Protein AF-A0A924FML0-F1 (afdb_monomer_lite)

Radius of gyration: 29.96 Å; chains: 1; bounding box: 72×88×75 Å

pLDDT: mean 72.91, std 27.02, range [22.56, 97.5]

Structure (mmCIF, N/CA/C/O backbone):
data_AF-A0A924FML0-F1
#
_entry.id   AF-A0A924FML0-F1
#
loop_
_atom_site.group_PDB
_atom_site.id
_atom_site.type_symbol
_atom_site.label_atom_id
_atom_site.label_alt_id
_atom_site.label_comp_id
_atom_site.label_asym_id
_atom_site.label_entity_id
_atom_site.label_seq_id
_atom_site.pdbx_PDB_ins_code
_atom_site.Cartn_x
_atom_site.Cartn_y
_atom_site.Cartn_z
_atom_site.occupancy
_atom_site.B_iso_or_equiv
_atom_site.auth_seq_id
_atom_site.auth_comp_id
_atom_site.auth_asym_id
_atom_site.auth_atom_id
_atom_site.pdbx_PDB_model_num
ATOM 1 N N . MET A 1 1 ? -23.528 -43.922 20.999 1.00 40.19 1 MET A N 1
ATOM 2 C CA . MET A 1 1 ? -24.835 -44.589 20.845 1.00 40.19 1 MET A CA 1
ATOM 3 C C . MET A 1 1 ? -25.823 -43.559 20.311 1.00 40.19 1 MET A C 1
ATOM 5 O O . MET A 1 1 ? -26.532 -42.942 21.083 1.00 40.19 1 MET A O 1
ATOM 9 N N . PHE A 1 2 ? -25.777 -43.297 19.006 1.00 29.11 2 PHE A N 1
ATOM 10 C CA . PHE A 1 2 ? -26.777 -42.524 18.267 1.00 29.11 2 PHE A CA 1
ATOM 11 C C . PHE A 1 2 ? -26.782 -43.091 16.850 1.00 29.11 2 PHE A C 1
ATOM 13 O O . PHE A 1 2 ? -25.739 -43.189 16.210 1.00 29.11 2 PHE A O 1
ATOM 20 N N . ASN A 1 3 ? -27.948 -43.582 16.457 1.00 26.52 3 ASN A N 1
ATOM 21 C CA . ASN A 1 3 ? -28.218 -44.359 15.262 1.00 26.52 3 ASN A CA 1
ATOM 22 C C . ASN A 1 3 ? -29.045 -43.454 14.343 1.00 26.52 3 ASN A C 1
ATOM 24 O O . ASN A 1 3 ? -30.085 -42.965 14.782 1.00 26.52 3 ASN A O 1
ATOM 28 N N . ALA A 1 4 ? -28.598 -43.197 13.115 1.00 32.81 4 ALA A N 1
ATOM 29 C CA . ALA A 1 4 ? -29.432 -42.563 12.097 1.00 32.81 4 ALA A CA 1
ATOM 30 C C . ALA A 1 4 ? -28.981 -43.006 10.701 1.00 32.81 4 ALA A C 1
ATOM 32 O O . ALA A 1 4 ? -27.920 -42.647 10.196 1.00 32.81 4 ALA A O 1
ATOM 33 N N . THR A 1 5 ? -29.825 -43.857 10.143 1.00 32.69 5 THR A N 1
ATOM 34 C CA . THR A 1 5 ? -29.763 -44.578 8.879 1.00 32.69 5 THR A CA 1
ATOM 35 C C . THR A 1 5 ? -29.883 -43.644 7.665 1.00 32.69 5 THR A C 1
ATOM 37 O O . THR A 1 5 ? -30.681 -42.712 7.664 1.00 32.69 5 THR A O 1
ATOM 40 N N . THR A 1 6 ? -29.155 -43.948 6.593 1.00 33.81 6 THR A N 1
ATOM 41 C CA . THR A 1 6 ? -29.418 -43.527 5.197 1.00 33.81 6 THR A CA 1
ATOM 42 C C . THR A 1 6 ? -29.477 -44.793 4.325 1.00 33.81 6 THR A C 1
ATOM 44 O O . THR A 1 6 ? -28.953 -45.818 4.766 1.00 33.81 6 THR A O 1
ATOM 47 N N . PRO A 1 7 ? -29.940 -44.768 3.056 1.00 40.09 7 PRO A N 1
ATOM 48 C CA . PRO A 1 7 ? -31.031 -44.034 2.389 1.00 40.09 7 PRO A CA 1
ATOM 49 C C . PRO A 1 7 ? -31.951 -45.035 1.614 1.00 40.09 7 PRO A C 1
ATOM 51 O O . PRO A 1 7 ? -31.912 -46.233 1.894 1.00 40.09 7 PRO A O 1
ATOM 54 N N . PRO A 1 8 ? -32.732 -44.610 0.596 1.00 34.25 8 PRO A N 1
ATOM 55 C CA . PRO A 1 8 ? -32.467 -45.260 -0.692 1.00 34.25 8 PRO A CA 1
ATOM 56 C C . PRO A 1 8 ? -32.484 -44.329 -1.913 1.00 34.25 8 PRO A C 1
ATOM 58 O O . PRO A 1 8 ? -33.221 -43.351 -2.011 1.00 34.25 8 PRO A O 1
ATOM 61 N N . THR A 1 9 ? -31.646 -44.719 -2.865 1.00 30.61 9 THR A N 1
ATOM 62 C CA . THR A 1 9 ? -31.476 -44.234 -4.233 1.00 30.61 9 THR A CA 1
ATOM 63 C C . THR A 1 9 ? -32.526 -44.849 -5.165 1.00 30.61 9 THR A C 1
ATOM 65 O O . THR A 1 9 ? -32.725 -46.058 -5.135 1.00 30.61 9 THR A O 1
ATOM 68 N N . HIS A 1 10 ? -33.103 -44.060 -6.076 1.00 29.62 10 HIS A N 1
ATOM 69 C CA . HIS A 1 10 ? -33.595 -44.547 -7.371 1.00 29.62 10 HIS A CA 1
ATOM 70 C C . HIS A 1 10 ? -33.442 -43.450 -8.440 1.00 29.62 10 HIS A C 1
ATOM 72 O O . HIS A 1 10 ? -33.882 -42.317 -8.269 1.00 29.62 10 HIS A O 1
ATOM 78 N N . THR A 1 11 ? -32.757 -43.809 -9.524 1.00 31.78 11 THR A N 1
ATOM 79 C CA . THR A 1 11 ? -32.527 -43.069 -10.778 1.00 31.78 11 THR A CA 1
ATOM 80 C C . THR A 1 11 ? -33.663 -43.358 -11.796 1.00 31.78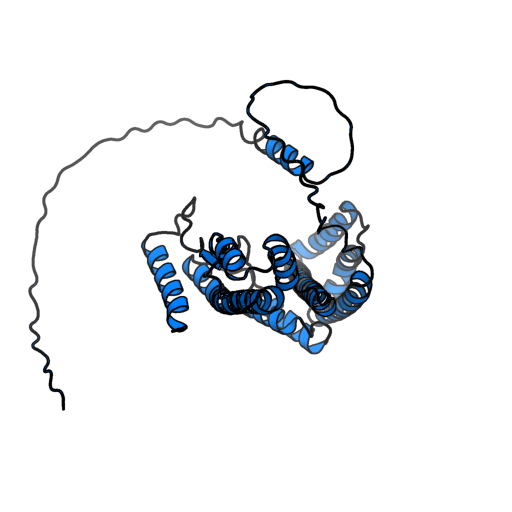 11 THR A C 1
ATOM 82 O O . THR A 1 11 ? -34.643 -44.011 -11.442 1.00 31.78 11 THR A O 1
ATOM 85 N N . PRO A 1 12 ? -33.550 -42.979 -13.085 1.00 38.22 12 PRO A N 1
ATOM 86 C CA . PRO A 1 12 ? -33.857 -41.679 -13.685 1.00 38.22 12 PRO A CA 1
ATOM 87 C C . PRO A 1 12 ? -35.052 -41.765 -14.674 1.00 38.22 12 PRO A C 1
ATOM 89 O O . PRO A 1 12 ? -35.413 -42.848 -15.131 1.00 38.22 12 PRO A O 1
ATOM 92 N N . ARG A 1 13 ? -35.633 -40.634 -15.103 1.00 26.72 13 ARG A N 1
ATOM 93 C CA . ARG A 1 13 ? -36.468 -40.593 -16.323 1.00 26.72 13 ARG A CA 1
ATOM 94 C C . ARG A 1 13 ? -36.134 -39.388 -17.198 1.00 26.72 13 ARG A C 1
ATOM 96 O O . ARG A 1 13 ? -36.084 -38.258 -16.727 1.00 26.72 13 ARG A O 1
ATOM 103 N N . SER A 1 14 ? -35.882 -39.696 -18.466 1.00 26.89 14 SER A N 1
ATOM 104 C CA . SER A 1 14 ? -35.665 -38.807 -19.606 1.00 26.89 14 SER A CA 1
ATOM 105 C C . SER A 1 14 ? -36.978 -38.463 -20.327 1.00 26.89 14 SER A C 1
ATOM 107 O O . SER A 1 14 ? -37.992 -39.114 -20.077 1.00 26.89 14 SER A O 1
ATOM 109 N N . SER A 1 15 ? -36.865 -37.563 -21.321 1.00 28.06 15 SER A N 1
ATOM 110 C CA . SER A 1 15 ? -37.819 -37.190 -22.398 1.00 28.06 15 SER A CA 1
ATOM 111 C C . SER A 1 15 ? -39.073 -36.426 -21.941 1.00 28.06 15 SER A C 1
ATOM 113 O O . SER A 1 15 ? -39.654 -36.772 -20.925 1.00 28.06 15 SER A O 1
ATOM 115 N N . SER A 1 16 ? -39.570 -35.383 -22.609 1.00 28.33 16 SER A N 1
ATOM 116 C CA . SER A 1 16 ? -39.287 -34.776 -23.921 1.00 28.33 16 SER A CA 1
ATOM 117 C C . SER A 1 16 ? -40.156 -33.510 -24.071 1.00 28.33 16 SER A C 1
ATOM 119 O O . SER A 1 16 ? -41.183 -33.400 -23.409 1.00 28.33 16 SER A O 1
ATOM 121 N N . ASP A 1 17 ? -39.742 -32.620 -24.977 1.00 26.17 17 ASP A N 1
ATOM 122 C CA . ASP A 1 17 ? -40.555 -31.727 -25.821 1.00 26.17 17 ASP A CA 1
ATOM 123 C C . ASP A 1 17 ? -41.623 -30.810 -25.215 1.00 26.17 17 ASP A C 1
ATOM 125 O O . ASP A 1 17 ? -42.719 -31.261 -24.907 1.00 26.17 17 ASP A O 1
ATOM 129 N N . ILE A 1 18 ? -41.381 -29.490 -25.296 1.00 30.83 18 ILE A N 1
ATOM 130 C CA . ILE A 1 18 ? -42.357 -28.533 -25.856 1.00 30.83 18 ILE A CA 1
ATOM 131 C C . ILE A 1 18 ? -41.604 -27.473 -26.685 1.00 30.83 18 ILE A C 1
ATOM 133 O O . ILE A 1 18 ? -40.886 -26.631 -26.150 1.00 30.83 18 ILE A O 1
ATOM 137 N N . SER A 1 19 ? -41.801 -27.517 -28.005 1.00 25.97 19 SER A N 1
ATOM 138 C CA . SER A 1 19 ? -41.600 -26.407 -28.949 1.00 25.97 19 SER A CA 1
ATOM 139 C C . SER A 1 19 ? -42.955 -25.793 -29.287 1.00 25.97 19 SER A C 1
ATOM 141 O O . SER A 1 19 ? -43.889 -26.552 -29.532 1.00 25.97 19 SER A O 1
ATOM 143 N N . THR A 1 20 ? -43.059 -24.461 -29.385 1.00 30.77 20 THR A N 1
ATOM 144 C CA . THR A 1 20 ? -43.870 -23.716 -30.390 1.00 30.77 20 THR A CA 1
ATOM 145 C C . THR A 1 20 ? -43.641 -22.181 -30.279 1.00 30.77 20 THR A C 1
ATOM 147 O O . THR A 1 20 ? -43.081 -21.742 -29.276 1.00 30.77 20 THR A O 1
ATOM 150 N N . PRO A 1 21 ? -43.957 -21.366 -31.321 1.00 37.31 21 PRO A N 1
ATOM 151 C CA . PRO A 1 21 ? -43.087 -20.283 -31.818 1.00 37.31 21 PRO A CA 1
ATOM 152 C C . PRO A 1 21 ? -43.811 -18.919 -32.055 1.00 37.31 21 PRO A C 1
ATOM 154 O O . PRO A 1 21 ? -44.940 -18.737 -31.613 1.00 37.31 21 PRO A O 1
ATOM 157 N N . ALA A 1 22 ? -43.158 -18.031 -32.839 1.00 27.73 22 ALA A N 1
ATOM 158 C CA . ALA A 1 22 ? -43.601 -16.791 -33.538 1.00 27.73 22 ALA A CA 1
ATOM 159 C C . ALA A 1 22 ? -43.167 -15.451 -32.877 1.00 27.73 22 ALA A C 1
ATOM 161 O O . ALA A 1 22 ? -43.608 -15.151 -31.777 1.00 27.73 22 ALA A O 1
ATOM 162 N N . SER A 1 23 ? -42.200 -14.655 -33.388 1.00 28.41 23 SER A N 1
ATOM 163 C CA . SER A 1 23 ? -42.045 -13.879 -34.662 1.00 28.41 23 SER A CA 1
ATOM 164 C C . SER A 1 23 ? -42.444 -12.374 -34.496 1.00 28.41 23 SER A C 1
ATOM 166 O O . SER A 1 23 ? -43.000 -12.023 -33.464 1.00 28.41 23 SER A O 1
ATOM 168 N N . PRO A 1 24 ? -42.085 -11.428 -35.403 1.00 36.09 24 PRO A N 1
ATOM 169 C CA . PRO A 1 24 ? -40.902 -10.553 -35.290 1.00 36.09 24 PRO A CA 1
ATOM 170 C C . PRO A 1 24 ? -41.234 -9.037 -35.419 1.00 36.09 24 PRO A C 1
ATOM 172 O O . PRO A 1 24 ? -42.352 -8.669 -35.758 1.00 36.09 24 PRO A O 1
ATOM 175 N N . ARG A 1 25 ? -40.260 -8.137 -35.201 1.00 25.83 25 ARG A N 1
ATOM 176 C CA . ARG A 1 25 ? -40.236 -6.704 -35.619 1.00 25.83 25 ARG A CA 1
ATOM 177 C C . ARG A 1 25 ? -38.872 -6.129 -35.212 1.00 25.83 25 ARG A C 1
ATOM 179 O O . ARG A 1 25 ? -38.367 -6.515 -34.171 1.00 25.83 25 ARG A O 1
ATOM 186 N N . SER A 1 26 ? -38.212 -5.187 -35.869 1.00 26.34 26 SER A N 1
ATOM 187 C CA . SER A 1 26 ? -38.275 -4.541 -37.180 1.00 26.34 26 SER A CA 1
ATOM 188 C C . SER A 1 26 ? -36.953 -3.776 -37.265 1.00 26.34 26 SER A C 1
ATOM 190 O O . SER A 1 26 ? -36.521 -3.173 -36.285 1.00 26.34 26 SER A O 1
ATOM 192 N N . THR A 1 27 ? -36.328 -3.787 -38.430 1.00 26.14 27 THR A N 1
ATOM 193 C CA . THR A 1 27 ? -35.200 -2.936 -38.811 1.00 26.14 27 THR A CA 1
ATOM 194 C C . THR A 1 27 ? -35.570 -1.452 -38.761 1.00 26.14 27 THR A C 1
ATOM 196 O O . THR A 1 27 ? -36.625 -1.077 -39.272 1.00 26.14 27 THR A O 1
ATOM 199 N N . ALA A 1 28 ? -34.680 -0.611 -38.235 1.00 26.98 28 ALA A N 1
ATOM 200 C CA . ALA A 1 28 ? -34.583 0.800 -38.600 1.00 26.98 28 ALA A CA 1
ATOM 201 C C . ALA A 1 28 ? -33.131 1.265 -38.424 1.00 26.98 28 ALA A C 1
ATOM 203 O O . ALA A 1 28 ? -32.659 1.555 -37.329 1.00 26.98 28 ALA A O 1
ATOM 204 N N . SER A 1 29 ? -32.428 1.270 -39.550 1.00 24.33 29 SER A N 1
ATOM 205 C CA . SER A 1 29 ? -31.185 1.979 -39.810 1.00 24.33 29 SER A CA 1
ATOM 206 C C . SER A 1 29 ? -31.427 3.488 -39.795 1.00 24.33 29 SER A C 1
ATOM 208 O O . SER A 1 29 ? -32.245 3.960 -40.584 1.00 24.33 29 SER A O 1
ATOM 210 N N . HIS A 1 30 ? -30.678 4.245 -38.994 1.00 27.59 30 HIS A N 1
ATOM 211 C CA . HIS A 1 30 ? -30.391 5.651 -39.281 1.00 27.59 30 HIS A CA 1
ATOM 212 C C . HIS A 1 30 ? -28.890 5.893 -39.152 1.00 27.59 30 HIS A C 1
ATOM 214 O O . HIS A 1 30 ? -28.296 5.787 -38.083 1.00 27.59 30 HIS A O 1
ATOM 220 N N . ASP A 1 31 ? -28.325 6.140 -40.325 1.00 25.53 31 ASP A N 1
ATOM 221 C CA . ASP A 1 31 ? -27.002 6.653 -40.615 1.00 25.53 31 ASP A CA 1
ATOM 222 C C . ASP A 1 31 ? -26.954 8.143 -40.240 1.00 25.53 31 ASP A C 1
ATOM 224 O O . ASP A 1 31 ? -27.903 8.875 -40.522 1.00 25.53 31 ASP A O 1
ATOM 228 N N . ASN A 1 32 ? -25.878 8.574 -39.585 1.00 28.09 32 ASN A N 1
ATOM 229 C CA . ASN A 1 32 ? -25.389 9.950 -39.631 1.00 28.09 32 ASN A CA 1
ATOM 230 C C . ASN A 1 32 ? -23.942 9.984 -39.123 1.00 28.09 32 ASN A C 1
ATOM 232 O O . ASN A 1 32 ? -23.661 9.754 -37.944 1.00 28.09 32 ASN A O 1
ATOM 236 N N . GLY A 1 33 ? -23.031 10.267 -40.056 1.00 26.23 33 GLY A N 1
ATOM 237 C CA . GLY A 1 33 ? -21.627 10.588 -39.819 1.00 26.23 33 GLY A CA 1
ATOM 238 C C . GLY A 1 33 ? -21.405 11.932 -39.098 1.00 26.23 33 GLY A C 1
ATOM 239 O O . GLY A 1 33 ? -22.351 12.575 -38.647 1.00 26.23 33 GLY A O 1
ATOM 240 N N . PRO A 1 34 ? -20.137 12.350 -38.935 1.00 31.09 34 PRO A N 1
ATOM 241 C CA . PRO A 1 34 ? -19.620 12.787 -37.644 1.00 31.09 34 PRO A CA 1
ATOM 242 C C . PRO A 1 34 ? -19.676 14.303 -37.433 1.00 31.09 34 PRO A C 1
ATOM 244 O O . PRO A 1 34 ? -19.297 15.082 -38.303 1.00 31.09 34 PRO A O 1
ATOM 247 N N . THR A 1 35 ? -20.024 14.719 -36.216 1.00 26.73 35 THR A N 1
ATOM 248 C CA . THR A 1 35 ? -19.790 16.079 -35.714 1.00 26.73 35 THR A CA 1
ATOM 249 C C . THR A 1 35 ? -18.733 16.044 -34.617 1.00 26.73 35 THR A C 1
ATOM 251 O O . THR A 1 35 ? -18.961 15.651 -33.474 1.00 26.73 35 THR A O 1
ATOM 254 N N . THR A 1 36 ? -17.530 16.448 -35.010 1.00 30.11 36 THR A N 1
ATOM 255 C CA . THR A 1 36 ? -16.456 16.923 -34.138 1.00 30.11 36 THR A CA 1
ATOM 256 C C . THR A 1 36 ? -16.902 18.155 -33.342 1.00 30.11 36 THR A C 1
ATOM 258 O O . THR A 1 36 ? -17.806 18.855 -33.778 1.00 30.11 36 THR A O 1
ATOM 261 N N . THR A 1 37 ? -16.184 18.442 -32.248 1.00 31.77 37 THR A N 1
ATOM 262 C CA . THR A 1 37 ? -16.268 19.605 -31.329 1.00 31.77 37 THR A CA 1
ATOM 263 C C . THR A 1 37 ? -17.217 19.478 -30.130 1.00 31.77 37 THR A C 1
ATOM 265 O O . THR A 1 37 ? -18.330 19.987 -30.163 1.00 31.77 37 THR A O 1
ATOM 268 N N . ASN A 1 38 ? -16.743 18.857 -29.034 1.00 30.31 38 ASN A N 1
ATOM 269 C CA . ASN A 1 38 ? -17.006 19.323 -27.652 1.00 30.31 38 ASN A CA 1
ATOM 270 C C . ASN A 1 38 ? -16.214 18.559 -26.561 1.00 30.31 38 ASN A C 1
ATOM 272 O O . ASN A 1 38 ? -16.745 18.227 -25.503 1.00 30.31 38 ASN A O 1
ATOM 276 N N . ALA A 1 39 ? -14.931 18.264 -26.798 1.00 29.66 39 ALA A N 1
ATOM 277 C CA . ALA A 1 39 ? -14.074 17.609 -25.797 1.00 29.66 39 ALA A CA 1
ATOM 278 C C . ALA A 1 39 ? -13.134 18.576 -25.048 1.00 29.66 39 ALA A C 1
ATOM 280 O O . ALA A 1 39 ? -12.626 18.221 -23.990 1.00 29.66 39 ALA A O 1
ATOM 281 N N . GLU A 1 40 ? -12.933 19.804 -25.539 1.00 31.02 40 GLU A N 1
ATOM 282 C CA . GLU A 1 40 ? -11.916 20.719 -24.991 1.00 31.02 40 GLU A CA 1
ATOM 283 C C . GLU A 1 40 ? -12.446 21.693 -23.923 1.00 31.02 40 GLU A C 1
ATOM 285 O O . GLU A 1 40 ? -11.677 22.168 -23.091 1.00 31.02 40 GLU A O 1
ATOM 290 N N . SER A 1 41 ? -13.760 21.942 -23.852 1.00 31.83 41 SER A N 1
ATOM 291 C CA . SER A 1 41 ? -14.326 22.907 -22.890 1.00 31.83 41 SER A CA 1
ATOM 292 C C . SER A 1 41 ? -14.545 22.342 -21.480 1.00 31.83 41 SER A C 1
ATOM 294 O O . SER A 1 41 ? -14.625 23.107 -20.522 1.00 31.83 41 SER A O 1
ATOM 296 N N . ARG A 1 42 ? -14.592 21.010 -21.308 1.00 31.94 42 ARG A N 1
ATOM 297 C CA . ARG A 1 42 ? -14.742 20.366 -19.984 1.00 31.94 42 ARG A CA 1
ATOM 298 C C . ARG A 1 42 ? -13.417 20.046 -19.292 1.00 31.94 42 ARG A C 1
ATOM 300 O O . ARG A 1 42 ? -13.399 19.895 -18.075 1.00 31.94 42 ARG A O 1
ATOM 307 N N . THR A 1 43 ? -12.308 20.002 -20.025 1.00 36.44 43 THR A N 1
ATOM 308 C CA . THR A 1 43 ? -10.969 19.763 -19.460 1.00 36.44 43 THR A CA 1
ATOM 309 C C . THR A 1 43 ? -10.334 21.007 -18.836 1.00 36.44 43 THR A C 1
ATOM 311 O O . THR A 1 43 ? -9.478 20.870 -17.961 1.00 36.44 43 THR A O 1
ATOM 314 N N . GLU A 1 44 ? -10.774 22.210 -19.215 1.00 32.75 44 GLU A N 1
ATOM 315 C CA . GLU A 1 44 ? -10.197 23.462 -18.705 1.00 32.75 44 GLU A CA 1
ATOM 316 C C . GLU A 1 44 ? -10.796 23.868 -17.344 1.00 32.75 44 GLU A C 1
ATOM 318 O O . GLU A 1 44 ? -10.060 24.218 -16.420 1.00 32.75 44 GLU A O 1
ATOM 323 N N . SER A 1 45 ? -12.111 23.701 -17.142 1.00 30.55 45 SER A N 1
ATOM 324 C CA . SER A 1 45 ? -12.756 23.984 -15.846 1.00 30.55 45 SER A CA 1
ATOM 325 C C . SER A 1 45 ? -12.263 23.064 -14.719 1.00 30.55 45 SER A C 1
ATOM 327 O O . SER A 1 45 ? -12.105 23.513 -13.583 1.00 30.55 45 SER A O 1
ATOM 329 N N . SER A 1 46 ? -11.928 21.805 -15.024 1.00 34.09 46 SER A N 1
ATOM 330 C CA . SER A 1 46 ? -11.346 20.871 -14.047 1.00 34.09 46 SER A CA 1
ATOM 331 C C . SER A 1 46 ? -9.879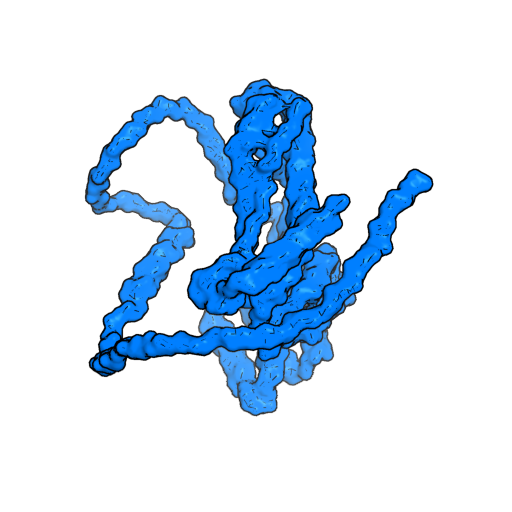 21.181 -13.719 1.00 34.09 46 SER A C 1
ATOM 333 O O . SER A 1 46 ? -9.430 20.914 -12.604 1.00 34.09 46 SER A O 1
ATOM 335 N N . ARG A 1 47 ? -9.130 21.802 -14.643 1.00 35.34 47 ARG A N 1
ATOM 336 C CA . ARG A 1 47 ? -7.747 22.250 -14.401 1.00 35.34 47 ARG A CA 1
ATOM 337 C C . ARG A 1 47 ? -7.676 23.529 -13.569 1.00 35.34 47 ARG A C 1
ATOM 339 O O . ARG A 1 47 ? -6.758 23.663 -12.760 1.00 35.34 47 ARG A O 1
ATOM 346 N N . ILE A 1 48 ? -8.647 24.431 -13.714 1.00 33.78 48 ILE A N 1
ATOM 347 C CA . ILE A 1 48 ? -8.733 25.660 -12.910 1.00 33.78 48 ILE A CA 1
ATOM 348 C C . ILE A 1 48 ? -9.124 25.334 -11.457 1.00 33.78 48 ILE A C 1
ATOM 350 O O . ILE A 1 48 ? -8.505 25.859 -10.532 1.00 33.78 48 ILE A O 1
ATOM 354 N N . ALA A 1 49 ? -10.044 24.385 -11.237 1.00 28.83 49 ALA A N 1
ATOM 355 C CA . ALA A 1 49 ? -10.415 23.934 -9.890 1.00 28.83 49 ALA A CA 1
ATOM 356 C C . ALA A 1 49 ? -9.262 23.221 -9.149 1.00 28.83 49 ALA A C 1
ATOM 358 O O . ALA A 1 49 ? -9.069 23.431 -7.953 1.00 28.83 49 ALA A O 1
ATOM 359 N N . ALA A 1 50 ? -8.438 22.438 -9.859 1.00 28.98 50 ALA A N 1
ATOM 360 C CA . ALA A 1 50 ? -7.291 21.742 -9.267 1.00 28.98 50 ALA A CA 1
ATOM 361 C C . ALA A 1 50 ? -6.106 22.672 -8.934 1.00 28.98 50 ALA A C 1
ATOM 363 O O . ALA A 1 50 ? -5.312 22.371 -8.043 1.00 28.98 50 ALA A O 1
ATOM 364 N N . ARG A 1 51 ? -5.982 23.824 -9.611 1.00 29.83 51 ARG A N 1
ATOM 365 C CA . ARG A 1 51 ? -4.916 24.810 -9.351 1.00 29.83 51 ARG A CA 1
ATOM 366 C C . ARG A 1 51 ? -5.211 25.759 -8.187 1.00 29.83 51 ARG A C 1
ATOM 368 O O . ARG A 1 51 ? -4.265 26.300 -7.620 1.00 29.83 51 ARG A O 1
ATOM 375 N N . ALA A 1 52 ? -6.474 25.925 -7.795 1.00 27.75 52 ALA A N 1
ATOM 376 C CA . ALA A 1 52 ? -6.863 26.778 -6.668 1.00 27.75 52 ALA A CA 1
ATOM 377 C C . ALA A 1 52 ? -6.630 26.129 -5.284 1.00 27.75 52 ALA A C 1
ATOM 379 O O . ALA A 1 52 ? -6.539 26.835 -4.286 1.00 27.75 52 ALA A O 1
ATOM 380 N N . LEU A 1 53 ? -6.470 24.802 -5.212 1.00 29.50 53 LEU A N 1
ATOM 381 C CA . LEU A 1 53 ? -6.301 24.057 -3.952 1.00 29.50 53 LEU A CA 1
ATOM 382 C C . LEU A 1 53 ? -4.842 23.916 -3.473 1.00 29.50 53 LEU A C 1
ATOM 384 O O . LEU A 1 53 ? -4.610 23.404 -2.383 1.00 29.50 53 LEU A O 1
ATOM 388 N N . LEU A 1 54 ? -3.856 24.382 -4.250 1.00 29.31 54 LEU A N 1
ATOM 389 C CA . LEU A 1 54 ? -2.421 24.197 -3.961 1.00 29.31 54 LEU A CA 1
ATOM 390 C C . LEU A 1 54 ? -1.640 25.496 -3.688 1.00 29.31 54 LEU A C 1
ATOM 392 O O . LEU A 1 54 ? -0.414 25.469 -3.615 1.00 29.31 54 LEU A O 1
ATOM 396 N N . ARG A 1 55 ? -2.318 26.636 -3.497 1.00 28.08 55 ARG A N 1
ATOM 397 C CA . ARG A 1 55 ? -1.693 27.878 -3.003 1.00 28.08 55 ARG A CA 1
ATOM 398 C C . ARG A 1 55 ? -2.624 28.628 -2.043 1.00 28.08 55 ARG A C 1
ATOM 400 O O . ARG A 1 55 ? -3.405 29.467 -2.470 1.00 28.08 55 ARG A O 1
ATOM 407 N N . GLY A 1 56 ? -2.501 28.371 -0.741 1.00 24.66 56 GLY A N 1
ATOM 408 C CA . GLY A 1 56 ? -2.597 29.459 0.243 1.00 24.66 56 GLY A CA 1
ATOM 409 C C . GLY A 1 56 ? -1.248 30.181 0.203 1.00 24.66 56 GLY A C 1
ATOM 410 O O . GLY A 1 56 ? -0.226 29.508 0.161 1.00 24.66 56 GLY A O 1
ATOM 411 N N . THR A 1 57 ? -1.157 31.500 0.067 1.00 25.78 57 THR A N 1
ATOM 412 C CA . THR A 1 57 ? -1.680 32.462 1.039 1.00 25.78 57 THR A CA 1
ATOM 413 C C . THR A 1 57 ? -1.896 33.862 0.438 1.00 25.78 57 THR A C 1
ATOM 415 O O . THR A 1 57 ? -1.126 34.312 -0.402 1.00 25.78 57 THR A O 1
ATOM 418 N N . ILE A 1 58 ? -2.893 34.552 1.011 1.00 26.05 58 ILE A N 1
ATOM 419 C CA . ILE A 1 58 ? -3.041 36.010 1.204 1.00 26.05 58 ILE A CA 1
ATOM 420 C C . ILE A 1 58 ? -3.252 36.864 -0.060 1.00 26.05 58 ILE A C 1
ATOM 422 O O . ILE A 1 58 ? -2.325 37.227 -0.774 1.00 26.05 58 ILE A O 1
ATOM 426 N N . GLY A 1 59 ? -4.503 37.294 -0.242 1.00 22.59 59 GLY A N 1
ATOM 427 C CA . GLY A 1 59 ? -4.891 38.378 -1.138 1.00 22.59 59 GLY A CA 1
ATOM 428 C C . GLY A 1 59 ? -6.299 38.869 -0.804 1.00 22.59 59 GLY A C 1
ATOM 429 O O . GLY A 1 59 ? -7.262 38.115 -0.867 1.00 22.59 59 GLY A O 1
ATOM 430 N N . THR A 1 60 ? -6.378 40.123 -0.387 1.00 24.89 60 THR A N 1
ATOM 431 C CA . THR A 1 60 ? -7.550 40.900 0.024 1.00 24.89 60 THR A CA 1
ATOM 432 C C . THR A 1 60 ? -8.660 41.001 -1.034 1.00 24.89 60 THR A C 1
ATOM 434 O O . THR A 1 60 ? -8.392 41.247 -2.203 1.00 24.89 60 THR A O 1
ATOM 437 N N . THR A 1 61 ? -9.895 40.844 -0.548 1.00 24.25 61 THR A N 1
ATOM 438 C CA . THR A 1 61 ? -11.222 41.303 -1.019 1.00 24.25 61 THR A CA 1
ATOM 439 C C . THR A 1 61 ? -11.356 42.062 -2.350 1.00 24.25 61 THR A C 1
ATOM 441 O O . THR A 1 61 ? -10.803 43.150 -2.498 1.00 24.25 61 THR A O 1
ATOM 444 N N . ALA A 1 62 ? -12.277 41.591 -3.203 1.00 24.69 62 ALA A N 1
ATOM 445 C CA . ALA A 1 62 ? -13.191 42.432 -3.987 1.00 24.69 62 ALA A CA 1
ATOM 446 C C . ALA A 1 62 ? -14.483 41.657 -4.337 1.00 24.69 62 ALA A C 1
ATOM 448 O O . ALA A 1 62 ? -14.451 40.447 -4.553 1.00 24.69 62 ALA A O 1
ATOM 449 N N . ASP A 1 63 ? -15.597 42.386 -4.328 1.00 23.58 63 ASP A N 1
ATOM 450 C CA . ASP A 1 63 ? -17.005 41.973 -4.348 1.00 23.58 63 ASP A CA 1
ATOM 451 C C . ASP A 1 63 ? -17.460 41.014 -5.460 1.00 23.58 63 ASP A C 1
ATOM 453 O O . ASP A 1 63 ? -17.140 41.202 -6.632 1.00 23.58 63 ASP A O 1
ATOM 457 N N . ALA A 1 64 ? -18.375 40.102 -5.103 1.00 25.61 64 ALA A N 1
ATOM 458 C CA . ALA A 1 64 ? -19.563 39.808 -5.909 1.00 25.61 64 ALA A CA 1
ATOM 459 C C . ALA A 1 64 ? -20.654 39.142 -5.050 1.00 25.61 64 ALA A C 1
ATOM 461 O O . ALA A 1 64 ? -20.459 38.117 -4.401 1.00 25.61 64 ALA A O 1
ATOM 462 N N . SER A 1 65 ? -21.817 39.775 -5.062 1.00 23.22 65 SER A N 1
ATOM 463 C CA . SER A 1 65 ? -23.061 39.457 -4.376 1.00 23.22 65 SER A CA 1
ATOM 464 C C . SER A 1 65 ? -23.749 38.184 -4.893 1.00 23.22 65 SER A C 1
ATOM 466 O O . SER A 1 65 ? -23.874 37.971 -6.094 1.00 23.22 65 SER A O 1
ATOM 468 N N . SER A 1 66 ? -24.308 37.371 -3.992 1.00 27.58 66 SER A N 1
ATOM 469 C CA . SER A 1 66 ? -25.734 36.997 -4.036 1.00 27.58 66 SER A CA 1
ATOM 470 C C . SER A 1 66 ? -26.139 36.127 -2.841 1.00 27.58 66 SER A C 1
ATOM 472 O O . SER A 1 66 ? -25.425 35.259 -2.354 1.00 27.58 66 SER A O 1
ATOM 474 N N . SER A 1 67 ? -27.319 36.470 -2.348 1.00 23.81 67 SER A N 1
ATOM 475 C CA . SER A 1 67 ? -28.057 36.012 -1.180 1.00 23.81 67 SER A CA 1
ATOM 476 C C . SER A 1 67 ? -28.408 34.522 -1.140 1.00 23.81 67 SER A C 1
ATOM 478 O O . SER A 1 67 ? -28.978 34.013 -2.100 1.00 23.81 67 SER A O 1
ATOM 480 N N . ALA A 1 68 ? -28.304 33.911 0.043 1.00 26.73 68 ALA A N 1
ATOM 481 C CA . ALA A 1 68 ? -29.438 33.233 0.681 1.00 26.73 68 ALA A CA 1
ATOM 482 C C . ALA A 1 68 ? -29.159 32.999 2.175 1.00 26.73 68 ALA A C 1
ATOM 484 O O . ALA A 1 68 ? -28.170 32.402 2.583 1.00 26.73 68 ALA A O 1
ATOM 485 N N . SER A 1 69 ? -30.058 33.537 2.983 1.00 23.34 69 SER A N 1
ATOM 486 C CA . SER A 1 69 ? -30.087 33.590 4.436 1.00 23.34 69 SER A CA 1
ATOM 487 C C . SER A 1 69 ? -30.483 32.258 5.083 1.00 23.34 69 SER A C 1
ATOM 489 O O . SER A 1 69 ? -31.381 31.584 4.578 1.00 23.34 69 SER A O 1
ATOM 491 N N . ARG A 1 70 ? -29.910 31.948 6.262 1.00 26.41 70 ARG A N 1
ATOM 492 C CA . ARG A 1 70 ? -30.642 31.777 7.545 1.00 26.41 70 ARG A CA 1
ATOM 493 C C . ARG A 1 70 ? -29.744 31.269 8.695 1.00 26.41 70 ARG A C 1
ATOM 495 O O . ARG A 1 70 ? -29.125 30.220 8.599 1.00 26.41 70 ARG A O 1
ATOM 502 N N . SER A 1 71 ? -29.806 32.024 9.798 1.00 26.03 71 SER A N 1
ATOM 503 C CA . SER A 1 71 ? -29.697 31.592 11.205 1.00 26.03 71 SER A CA 1
ATOM 504 C C . SER A 1 71 ? -28.327 31.187 11.771 1.00 26.03 71 SER A C 1
ATOM 506 O O . SER A 1 71 ? -28.054 30.010 11.983 1.00 26.03 71 SER A O 1
ATOM 508 N N . ALA A 1 72 ? -27.522 32.182 12.158 1.00 22.56 72 ALA A N 1
ATOM 509 C CA . ALA A 1 72 ? -26.450 32.013 13.139 1.00 22.56 72 ALA A CA 1
ATOM 510 C C . ALA A 1 72 ? -27.012 32.201 14.562 1.00 22.56 72 ALA A C 1
ATOM 512 O O . ALA A 1 72 ? -27.519 33.270 14.897 1.00 22.56 72 ALA A O 1
ATOM 513 N N . SER A 1 73 ? -26.914 31.161 15.392 1.00 26.17 73 SER A N 1
ATOM 514 C CA . SER A 1 73 ? -26.985 31.263 16.850 1.00 26.17 73 SER A CA 1
ATOM 515 C C . SER A 1 73 ? -25.550 31.343 17.365 1.00 26.17 73 SER A C 1
ATOM 517 O O . SER A 1 73 ? -24.738 30.445 17.149 1.00 26.17 73 SER A O 1
ATOM 519 N N . THR A 1 74 ?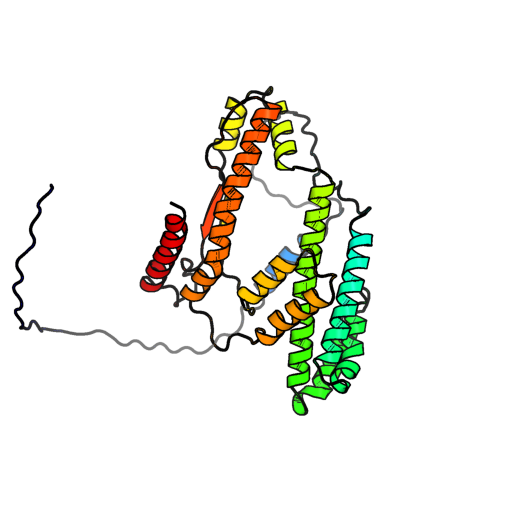 -25.229 32.474 17.977 1.00 25.97 74 THR A N 1
ATOM 520 C CA . THR A 1 74 ? -23.969 32.770 18.655 1.00 25.97 74 THR A CA 1
ATOM 521 C C . THR A 1 74 ? -23.835 31.939 19.926 1.00 25.97 74 THR A C 1
ATOM 523 O O . THR A 1 74 ? -24.504 32.217 20.919 1.00 25.97 74 THR A O 1
ATOM 526 N N . ALA A 1 75 ? -22.918 30.974 19.912 1.00 25.92 75 ALA A N 1
ATOM 527 C CA . ALA A 1 75 ? -22.310 30.415 21.112 1.00 25.92 75 ALA A CA 1
ATOM 528 C C . ALA A 1 75 ? -20.805 30.696 21.052 1.00 25.92 75 ALA A C 1
ATOM 530 O O . ALA A 1 75 ? -20.040 30.045 20.341 1.00 25.92 75 ALA A O 1
ATOM 531 N N . THR A 1 76 ? -20.406 31.741 21.767 1.00 28.59 76 THR A N 1
ATOM 532 C CA . THR A 1 76 ? -19.029 32.193 21.951 1.00 28.59 76 THR A CA 1
ATOM 533 C C . THR A 1 76 ? -18.305 31.193 22.855 1.00 28.59 76 THR A C 1
ATOM 535 O O . THR A 1 76 ? -18.249 31.359 24.068 1.00 28.59 76 THR A O 1
ATOM 538 N N . GLY A 1 77 ? -17.798 30.109 22.271 1.00 25.41 77 GLY A N 1
ATOM 539 C CA . GLY A 1 77 ? -16.909 29.158 22.933 1.00 25.41 77 GLY A CA 1
ATOM 540 C C . GLY A 1 77 ? -15.509 29.298 22.356 1.00 25.41 77 GLY A C 1
ATOM 541 O O . GLY A 1 77 ? -15.311 29.084 21.162 1.00 25.41 77 GLY A O 1
ATOM 542 N N . ASN A 1 78 ? -14.545 29.674 23.194 1.00 28.22 78 ASN A N 1
ATOM 543 C CA . ASN A 1 78 ? -13.121 29.740 22.863 1.00 28.22 78 ASN A CA 1
ATOM 544 C C . ASN A 1 78 ? -12.583 28.317 22.590 1.00 28.22 78 ASN A C 1
ATOM 546 O O . ASN A 1 78 ? -11.906 27.715 23.420 1.00 28.22 78 ASN A O 1
ATOM 550 N N . ALA A 1 79 ? -12.907 27.747 21.430 1.00 27.59 79 ALA A N 1
ATOM 551 C CA . ALA A 1 79 ? -12.289 26.524 20.947 1.00 27.59 79 ALA A CA 1
ATOM 552 C C . ALA A 1 79 ? -10.898 26.891 20.424 1.00 27.59 79 ALA A C 1
ATOM 554 O O . ALA A 1 79 ? -10.736 27.423 19.324 1.00 27.59 79 ALA A O 1
ATOM 555 N N . ARG A 1 80 ? -9.885 26.638 21.254 1.00 26.25 80 ARG A N 1
ATOM 556 C CA . ARG A 1 80 ? -8.478 26.676 20.864 1.00 26.25 80 ARG A CA 1
ATOM 557 C C . ARG A 1 80 ? -8.321 25.699 19.697 1.00 26.25 80 ARG A C 1
ATOM 559 O O . ARG A 1 80 ? -8.333 24.488 19.885 1.00 26.25 80 ARG A O 1
ATOM 566 N N . ARG A 1 81 ? -8.265 26.227 18.475 1.00 24.20 81 ARG A N 1
ATOM 567 C CA . ARG A 1 81 ? -8.047 25.454 17.251 1.00 24.20 81 ARG A CA 1
ATOM 568 C C . ARG A 1 81 ? -6.632 24.890 17.342 1.00 24.20 81 ARG A C 1
ATOM 570 O O . ARG A 1 81 ? -5.674 25.590 17.031 1.00 24.20 81 ARG A O 1
ATOM 577 N N . VAL A 1 82 ? -6.494 23.668 17.850 1.00 30.02 82 VAL A N 1
ATOM 578 C CA . VAL A 1 82 ? -5.222 22.944 17.823 1.00 30.02 82 VAL A CA 1
ATOM 579 C C . VAL A 1 82 ? -4.947 22.643 16.354 1.00 30.02 82 VAL A C 1
ATOM 581 O O . VAL A 1 82 ? -5.539 21.751 15.750 1.00 30.02 82 VAL A O 1
ATOM 584 N N . SER A 1 83 ? -4.128 23.497 15.745 1.00 26.86 83 SER A N 1
ATOM 585 C CA . SER A 1 83 ? -3.587 23.324 14.405 1.00 26.86 83 SER A CA 1
ATOM 586 C C . SER A 1 83 ? -2.669 22.105 14.432 1.00 26.86 83 SER A C 1
ATOM 588 O O . SER A 1 83 ? -1.479 22.216 14.696 1.00 26.86 83 SER A O 1
ATOM 590 N N . PHE A 1 84 ? -3.222 20.923 14.162 1.00 30.39 84 PHE A N 1
ATOM 591 C CA . PHE A 1 84 ? -2.476 19.658 14.097 1.00 30.39 84 PHE A CA 1
ATOM 592 C C . PHE A 1 84 ? -1.459 19.611 12.931 1.00 30.39 84 PHE A C 1
ATOM 594 O O . PHE A 1 84 ? -0.825 18.588 12.695 1.00 30.39 84 PHE A O 1
ATOM 601 N N . SER A 1 85 ? -1.314 20.700 12.167 1.00 31.38 85 SER A N 1
ATOM 602 C CA . SER A 1 85 ? -0.438 20.785 10.995 1.00 31.38 85 SER A CA 1
ATOM 603 C C . SER A 1 85 ? 0.830 21.613 11.205 1.00 31.38 85 SER A C 1
ATOM 605 O O . SER A 1 85 ? 1.651 21.629 10.295 1.00 31.38 85 SER A O 1
ATOM 607 N N . GLN A 1 86 ? 1.013 22.292 12.345 1.00 30.33 86 GLN A N 1
ATOM 608 C CA . GLN A 1 86 ? 2.150 23.211 12.527 1.00 30.33 86 GLN A CA 1
ATOM 609 C C . GLN A 1 86 ? 3.265 22.721 13.461 1.00 30.33 86 GLN A C 1
ATOM 611 O O . GLN A 1 86 ? 4.371 23.229 13.347 1.00 30.33 86 GLN A O 1
ATOM 616 N N . ASP A 1 87 ? 3.052 21.682 14.274 1.00 28.22 87 ASP A N 1
ATOM 617 C CA . ASP A 1 87 ? 4.079 21.214 15.227 1.00 28.22 87 ASP A CA 1
ATOM 618 C C . ASP A 1 87 ? 4.981 20.081 14.691 1.00 28.22 87 ASP A C 1
ATOM 620 O O . ASP A 1 87 ? 5.786 19.514 15.427 1.00 28.22 87 ASP A O 1
ATOM 624 N N . ILE A 1 88 ? 4.908 19.765 13.390 1.00 37.03 88 ILE A N 1
ATOM 625 C CA . ILE A 1 88 ? 5.919 18.940 12.697 1.00 37.03 88 ILE A CA 1
ATOM 626 C C . ILE A 1 88 ? 6.850 19.863 11.896 1.00 37.03 88 ILE A C 1
ATOM 628 O O . ILE A 1 88 ? 7.091 19.670 10.705 1.00 37.03 88 ILE A O 1
ATOM 632 N N . GLU A 1 89 ? 7.390 20.899 12.534 1.00 34.75 89 GLU A N 1
ATOM 633 C CA . GLU A 1 89 ? 8.570 21.587 12.010 1.00 34.75 89 GLU A CA 1
ATOM 634 C C . GLU A 1 89 ? 9.821 20.719 12.260 1.00 34.75 89 GLU A C 1
ATOM 636 O O . GLU A 1 89 ? 10.474 20.752 13.296 1.00 34.75 89 GLU A O 1
ATOM 641 N N . ALA A 1 90 ? 10.106 19.862 11.278 1.00 38.97 90 ALA A N 1
ATOM 642 C CA . ALA A 1 90 ? 11.385 19.781 10.565 1.00 38.97 90 ALA A CA 1
ATOM 643 C C . ALA A 1 90 ? 12.733 19.710 11.326 1.00 38.97 90 ALA A C 1
ATOM 645 O O . ALA A 1 90 ? 13.758 20.029 10.721 1.00 38.97 90 ALA A O 1
ATOM 646 N N . HIS A 1 91 ? 12.821 19.243 12.573 1.00 39.16 91 HIS A N 1
ATOM 647 C CA . HIS A 1 91 ? 14.120 19.048 13.249 1.00 39.16 91 HIS A CA 1
ATOM 648 C C . HIS A 1 91 ? 14.338 17.596 13.707 1.00 39.16 91 HIS A C 1
ATOM 650 O O . HIS A 1 91 ? 14.188 17.256 14.873 1.00 39.16 91 HIS A O 1
ATOM 656 N N . GLY A 1 92 ? 14.701 16.720 12.759 1.00 41.69 92 GLY A N 1
ATOM 657 C CA . GLY A 1 92 ? 15.238 15.379 13.053 1.00 41.69 92 GLY A CA 1
ATOM 658 C C . GLY A 1 92 ? 15.013 14.346 11.946 1.00 41.69 92 GLY A C 1
ATOM 659 O O . GLY A 1 92 ? 15.913 13.586 11.611 1.00 41.69 92 GLY A O 1
ATOM 660 N N . LEU A 1 93 ? 13.838 14.369 11.308 1.00 52.22 93 LEU A N 1
ATOM 661 C CA . LEU A 1 93 ? 13.458 13.389 10.280 1.00 52.22 93 LEU A CA 1
ATOM 662 C C . LEU A 1 93 ? 14.276 13.498 8.988 1.00 52.22 93 LEU A C 1
ATOM 664 O O . LEU A 1 93 ? 14.552 12.478 8.368 1.00 52.22 93 LEU A O 1
ATOM 668 N N . HIS A 1 94 ? 14.659 14.710 8.576 1.00 62.91 94 HIS A N 1
ATOM 669 C CA . HIS A 1 94 ? 15.336 14.907 7.293 1.00 62.91 94 HIS A CA 1
ATOM 670 C C . HIS A 1 94 ? 16.771 14.359 7.299 1.00 62.91 94 HIS A C 1
ATOM 672 O O . HIS A 1 94 ? 17.132 13.642 6.378 1.00 62.91 94 HIS A O 1
ATOM 678 N N . GLY A 1 95 ? 17.554 14.570 8.365 1.00 67.00 95 GLY A N 1
ATOM 679 C CA . GLY A 1 95 ? 18.958 14.133 8.414 1.00 67.00 95 GLY A CA 1
ATOM 680 C C . GLY A 1 95 ? 19.140 12.611 8.385 1.00 67.00 95 GLY A C 1
ATOM 681 O O . GLY A 1 95 ? 19.853 12.084 7.528 1.00 67.00 95 GLY A O 1
ATOM 682 N N . ASP A 1 96 ? 18.457 11.896 9.280 1.00 76.25 96 ASP A N 1
ATOM 683 C CA . ASP A 1 96 ? 18.570 10.435 9.384 1.00 76.25 96 ASP A CA 1
ATOM 684 C C . ASP A 1 96 ? 17.984 9.730 8.152 1.00 76.25 96 ASP A C 1
ATOM 686 O O . ASP A 1 96 ? 18.542 8.744 7.655 1.00 76.25 96 ASP A O 1
ATOM 690 N N . LEU A 1 97 ? 16.871 10.253 7.622 1.00 81.56 97 LEU A N 1
ATOM 691 C CA . LEU A 1 97 ? 16.263 9.734 6.402 1.00 81.56 97 LEU A CA 1
ATOM 692 C C . LEU A 1 97 ? 17.167 9.969 5.192 1.00 81.56 97 LEU A C 1
ATOM 694 O O . LEU A 1 97 ? 17.371 9.036 4.418 1.00 81.56 97 LEU A O 1
ATOM 698 N N . ASP A 1 98 ? 17.751 11.159 5.050 1.00 82.00 98 ASP A N 1
ATOM 699 C CA . ASP A 1 98 ? 18.664 11.479 3.951 1.00 82.00 98 ASP A CA 1
ATOM 700 C C . ASP A 1 98 ? 19.901 10.575 3.980 1.00 82.00 98 ASP A C 1
ATOM 702 O O . ASP A 1 98 ? 20.304 10.034 2.944 1.00 82.00 98 ASP A O 1
ATOM 706 N N . GLN A 1 99 ? 20.473 10.329 5.166 1.00 83.00 99 GLN A N 1
ATOM 707 C CA . GLN A 1 99 ? 21.597 9.406 5.322 1.00 83.00 99 GLN A CA 1
ATOM 708 C C . GLN A 1 99 ? 21.206 7.974 4.935 1.00 83.00 99 GLN A C 1
ATOM 710 O O . GLN A 1 99 ? 21.922 7.325 4.163 1.00 83.00 99 GLN A O 1
ATOM 715 N N . LYS A 1 100 ? 20.058 7.484 5.417 1.00 83.81 100 LYS A N 1
ATOM 716 C CA . LYS A 1 100 ? 19.551 6.147 5.080 1.00 83.81 100 LYS A CA 1
ATOM 717 C C . LYS A 1 100 ? 19.281 6.011 3.580 1.00 83.81 100 LYS A C 1
ATOM 719 O O . LYS A 1 100 ? 19.724 5.045 2.959 1.00 83.81 100 LYS A O 1
ATOM 724 N N . MET A 1 101 ? 18.634 7.000 2.967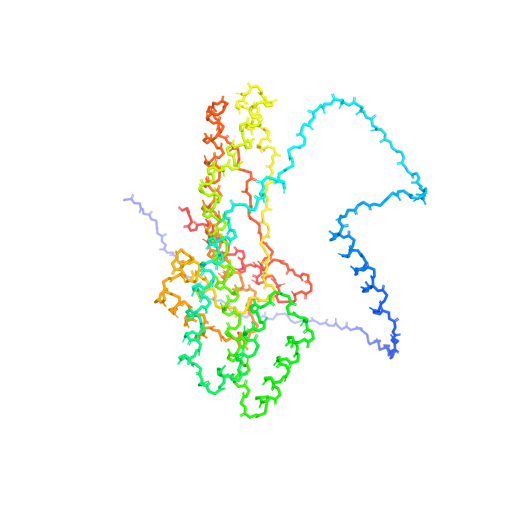 1.00 87.19 101 MET A N 1
ATOM 725 C CA . MET A 1 101 ? 18.361 7.030 1.527 1.00 87.19 101 MET A CA 1
ATOM 726 C C . MET A 1 101 ? 19.648 7.081 0.703 1.00 87.19 101 MET A C 1
ATOM 728 O O . MET A 1 101 ? 19.741 6.418 -0.331 1.00 87.19 101 MET A O 1
ATOM 732 N N . ALA A 1 102 ? 20.680 7.793 1.165 1.00 85.75 102 ALA A N 1
ATOM 733 C CA . ALA A 1 102 ? 21.981 7.817 0.505 1.00 85.75 102 ALA A CA 1
ATOM 734 C C . ALA A 1 102 ? 22.682 6.445 0.527 1.00 85.75 102 ALA A C 1
ATOM 736 O O . ALA A 1 102 ? 23.306 6.064 -0.471 1.00 85.75 102 ALA A O 1
ATOM 737 N N . VAL A 1 103 ? 22.569 5.693 1.630 1.00 87.62 103 VAL A N 1
ATOM 738 C CA . VAL A 1 103 ? 23.080 4.312 1.737 1.00 87.62 103 VAL A CA 1
ATOM 739 C C . VAL A 1 103 ? 22.333 3.392 0.774 1.00 87.62 103 VAL A C 1
ATOM 741 O O . VAL A 1 103 ? 22.974 2.739 -0.055 1.00 87.62 103 VAL A O 1
ATOM 744 N N . ILE A 1 104 ? 20.996 3.410 0.815 1.00 87.56 104 ILE A N 1
ATOM 745 C CA . ILE A 1 104 ? 20.142 2.606 -0.070 1.00 87.56 104 ILE A CA 1
ATOM 746 C C . ILE A 1 104 ? 20.455 2.924 -1.536 1.00 87.56 104 ILE A C 1
ATOM 748 O O . ILE A 1 104 ? 20.680 2.015 -2.330 1.00 87.56 104 ILE A O 1
ATOM 752 N N . ASN A 1 105 ? 20.552 4.206 -1.907 1.00 88.31 105 ASN A N 1
ATOM 753 C CA . ASN A 1 105 ? 20.871 4.619 -3.274 1.00 88.31 105 ASN A CA 1
ATOM 754 C C . ASN A 1 105 ? 22.214 4.056 -3.754 1.00 88.31 105 ASN A C 1
ATOM 756 O O . ASN A 1 105 ? 22.308 3.537 -4.865 1.00 88.31 105 ASN A O 1
ATOM 760 N N . ARG A 1 106 ? 23.256 4.146 -2.920 1.00 88.62 106 ARG A N 1
ATOM 761 C CA . ARG A 1 106 ? 24.593 3.646 -3.262 1.00 88.62 106 ARG A CA 1
ATOM 762 C C . ARG A 1 106 ? 24.574 2.140 -3.508 1.00 88.62 106 ARG A C 1
ATOM 764 O O . ARG A 1 106 ? 25.147 1.674 -4.491 1.00 88.62 106 ARG A O 1
ATOM 771 N N . GLN A 1 107 ? 23.913 1.392 -2.630 1.00 88.00 107 GLN A N 1
ATOM 772 C CA . GLN A 1 107 ? 23.764 -0.054 -2.771 1.00 88.00 107 GLN A CA 1
ATOM 773 C C . GLN A 1 107 ? 22.944 -0.408 -4.016 1.00 88.00 107 GLN A C 1
ATOM 775 O O . GLN A 1 107 ? 23.310 -1.316 -4.757 1.00 88.00 107 GLN A O 1
ATOM 780 N N . PHE A 1 108 ? 21.891 0.356 -4.298 1.00 86.81 108 PHE A N 1
ATOM 781 C CA . PHE A 1 108 ? 21.046 0.171 -5.467 1.00 86.81 108 PHE A CA 1
ATOM 782 C C . PHE A 1 108 ? 21.809 0.355 -6.786 1.00 86.81 108 PHE A C 1
ATOM 784 O O . PHE A 1 108 ? 21.714 -0.483 -7.680 1.00 86.81 108 PHE A O 1
ATOM 791 N N . LEU A 1 109 ? 22.641 1.398 -6.887 1.00 87.62 109 LEU A N 1
ATOM 792 C CA . LEU A 1 109 ? 23.518 1.603 -8.044 1.00 87.62 109 LEU A CA 1
ATOM 793 C C . LEU A 1 109 ? 24.541 0.469 -8.198 1.00 87.62 109 LEU A C 1
ATOM 795 O O . LEU A 1 109 ? 24.832 0.063 -9.321 1.00 87.62 109 LEU A O 1
ATOM 799 N N . ALA A 1 110 ? 25.060 -0.066 -7.089 1.00 88.06 110 ALA A N 1
ATOM 800 C CA . ALA A 1 110 ? 25.966 -1.212 -7.121 1.00 88.06 110 ALA A CA 1
ATOM 801 C C . ALA A 1 110 ? 25.268 -2.494 -7.609 1.00 88.06 110 ALA A C 1
ATOM 803 O O . ALA A 1 110 ? 25.863 -3.248 -8.376 1.00 88.06 110 ALA A O 1
ATOM 804 N N . ILE A 1 111 ? 24.012 -2.721 -7.208 1.00 86.50 111 ILE A N 1
ATOM 805 C CA . ILE A 1 111 ? 23.183 -3.826 -7.710 1.00 86.50 111 ILE A CA 1
ATOM 806 C C . ILE A 1 111 ? 22.940 -3.645 -9.210 1.00 86.50 111 ILE A C 1
ATOM 808 O O . ILE A 1 111 ? 23.253 -4.540 -9.984 1.00 86.50 111 ILE A O 1
ATOM 812 N N . PHE A 1 112 ? 22.479 -2.470 -9.647 1.00 84.38 112 PHE A N 1
ATOM 813 C CA . PHE A 1 112 ? 22.203 -2.214 -11.064 1.00 84.38 112 PHE A CA 1
ATOM 814 C C . PHE A 1 112 ? 23.447 -2.393 -11.942 1.00 84.38 112 PHE A C 1
ATOM 816 O O . PHE A 1 112 ? 23.375 -3.028 -12.989 1.00 84.38 112 PHE A O 1
ATOM 823 N N . ARG A 1 113 ? 24.608 -1.905 -11.491 1.00 87.19 113 ARG A N 1
ATOM 824 C CA . ARG A 1 113 ? 25.880 -2.094 -12.199 1.00 87.19 113 ARG A CA 1
ATOM 825 C C . ARG A 1 113 ? 26.294 -3.564 -12.313 1.00 87.19 113 ARG A C 1
ATOM 827 O O . ARG A 1 113 ? 26.969 -3.917 -13.271 1.00 87.19 113 ARG A O 1
ATOM 834 N N . ALA A 1 114 ? 25.957 -4.389 -11.322 1.00 86.31 114 ALA A N 1
ATOM 835 C CA . ALA A 1 114 ? 26.293 -5.811 -11.316 1.00 86.31 114 ALA A CA 1
ATOM 836 C C . ALA A 1 114 ? 25.329 -6.650 -12.172 1.00 86.31 114 ALA A C 1
ATOM 838 O O . ALA A 1 114 ? 25.754 -7.631 -12.771 1.00 86.31 114 ALA A O 1
ATOM 839 N N . GLU A 1 115 ? 24.052 -6.266 -12.216 1.00 81.75 115 GLU A N 1
ATOM 840 C CA . GLU A 1 115 ? 22.987 -7.021 -12.889 1.00 81.75 115 GLU A CA 1
ATOM 841 C C . GLU A 1 115 ? 22.784 -6.601 -14.357 1.00 81.75 115 GLU A C 1
ATOM 843 O O . GLU A 1 115 ? 22.272 -7.379 -15.159 1.00 81.75 115 GLU A O 1
ATOM 848 N N . VAL A 1 116 ? 23.178 -5.379 -14.734 1.00 81.81 116 VAL A N 1
ATOM 849 C CA . VAL A 1 116 ? 23.000 -4.841 -16.093 1.00 81.81 116 VAL A CA 1
ATOM 850 C C . VAL A 1 116 ? 24.337 -4.680 -16.803 1.00 81.81 116 VAL A C 1
ATOM 852 O O . VAL A 1 116 ? 25.373 -4.454 -16.183 1.00 81.81 116 VAL A O 1
ATOM 855 N N . ASN A 1 117 ? 24.312 -4.790 -18.136 1.00 84.25 117 ASN A N 1
ATOM 856 C CA . ASN A 1 117 ? 25.485 -4.586 -18.982 1.00 84.25 117 ASN A CA 1
ATOM 857 C C . ASN A 1 117 ? 26.218 -3.274 -18.595 1.00 84.25 117 ASN A C 1
ATOM 859 O O . ASN A 1 117 ? 25.585 -2.212 -18.599 1.00 84.25 117 ASN A O 1
ATOM 863 N N . PRO A 1 118 ? 27.537 -3.315 -18.306 1.00 89.00 118 PRO A N 1
ATOM 864 C CA . PRO A 1 118 ? 28.302 -2.139 -17.889 1.00 89.00 118 PRO A CA 1
ATOM 865 C C . PRO A 1 118 ? 28.187 -0.935 -18.834 1.00 89.00 118 PRO A C 1
ATOM 867 O O . PRO A 1 118 ? 28.148 0.203 -18.373 1.00 89.00 118 PRO A O 1
ATOM 870 N N . GLU A 1 119 ? 28.080 -1.160 -20.147 1.00 90.25 119 GLU A N 1
ATOM 871 C CA . GLU A 1 119 ? 27.915 -0.079 -21.126 1.00 90.25 119 GLU A CA 1
ATOM 872 C C . GLU A 1 119 ? 26.555 0.623 -20.983 1.00 90.25 119 GLU A C 1
ATOM 874 O O . GLU A 1 119 ? 26.452 1.849 -21.101 1.00 90.25 119 GLU A O 1
ATOM 879 N N . VAL A 1 120 ? 25.506 -0.152 -20.697 1.00 90.69 120 VAL A N 1
ATOM 880 C CA . VAL A 1 120 ? 24.154 0.367 -20.465 1.00 90.69 120 VAL A CA 1
ATOM 881 C C . VAL A 1 120 ? 24.118 1.170 -19.167 1.00 90.69 120 VAL A C 1
ATOM 883 O O . VAL A 1 120 ? 23.550 2.262 -19.150 1.00 90.69 120 VAL A O 1
ATOM 886 N N . PHE A 1 121 ? 24.775 0.680 -18.109 1.00 92.06 121 PHE A N 1
ATOM 887 C CA . PHE A 1 121 ? 24.911 1.405 -16.843 1.00 92.06 121 PHE A CA 1
ATOM 888 C C . PHE A 1 121 ? 25.574 2.775 -17.042 1.00 92.06 121 PHE A C 1
ATOM 890 O O . PHE A 1 121 ? 25.011 3.797 -16.645 1.00 92.06 121 PHE A O 1
ATOM 897 N N . GLU A 1 122 ? 26.734 2.818 -17.703 1.00 93.00 122 GLU A N 1
ATOM 898 C CA . GLU A 1 122 ? 27.454 4.076 -17.940 1.00 93.00 122 GLU A CA 1
ATOM 899 C C . GLU A 1 122 ? 26.653 5.042 -18.817 1.00 93.00 122 GLU A C 1
ATOM 901 O O . GLU A 1 122 ? 26.627 6.247 -18.564 1.00 93.00 122 GLU A O 1
ATOM 906 N N . SER A 1 123 ? 25.928 4.521 -19.808 1.00 93.56 123 SER A N 1
ATOM 907 C CA . SER A 1 123 ? 25.050 5.332 -20.655 1.00 93.56 123 SER A CA 1
ATOM 908 C C . SER A 1 123 ? 23.840 5.891 -19.894 1.00 93.56 123 SER A C 1
ATOM 910 O O . SER A 1 123 ? 23.364 6.974 -20.231 1.00 93.56 123 SER A O 1
ATOM 912 N N . ALA A 1 124 ? 23.349 5.191 -18.865 1.00 94.81 124 ALA A N 1
ATOM 913 C CA . ALA A 1 124 ? 22.248 5.636 -18.004 1.00 94.81 124 ALA A CA 1
ATOM 914 C C . ALA A 1 124 ? 22.690 6.621 -16.906 1.00 94.81 124 ALA A C 1
ATOM 916 O O . ALA A 1 124 ? 21.846 7.304 -16.319 1.00 94.81 124 ALA A O 1
ATOM 917 N N . ARG A 1 125 ? 23.995 6.724 -16.621 1.00 93.19 125 ARG A N 1
ATOM 918 C CA . ARG A 1 125 ? 24.541 7.549 -15.533 1.00 93.19 125 ARG A CA 1
ATOM 919 C C . ARG A 1 125 ? 24.043 9.005 -15.538 1.00 93.19 125 ARG A C 1
ATOM 921 O O . ARG A 1 125 ? 23.642 9.456 -14.467 1.00 93.19 125 ARG A O 1
ATOM 928 N N . PRO A 1 126 ? 23.958 9.726 -16.677 1.00 94.94 126 PRO A N 1
ATOM 929 C CA . PRO A 1 126 ? 23.419 11.089 -16.688 1.00 94.94 126 PRO A CA 1
ATOM 930 C C . PRO A 1 126 ? 21.965 11.176 -16.196 1.00 94.94 126 PRO A C 1
ATOM 932 O O . PRO A 1 126 ? 21.625 12.090 -15.444 1.00 94.94 126 PRO A O 1
ATOM 935 N N . VAL A 1 127 ? 21.123 10.196 -16.552 1.00 94.69 127 VAL A N 1
ATOM 936 C CA . VAL A 1 127 ? 19.726 10.123 -16.088 1.00 94.69 127 VAL A CA 1
ATOM 937 C C . VAL A 1 127 ? 19.699 9.954 -14.568 1.00 94.69 127 VAL A C 1
ATOM 939 O O . VAL A 1 127 ? 19.002 10.688 -13.868 1.00 94.69 127 VAL A O 1
ATOM 942 N N . LEU A 1 128 ? 20.512 9.031 -14.048 1.00 90.56 128 LEU A N 1
ATOM 943 C CA . LEU A 1 128 ? 20.572 8.711 -12.620 1.00 90.56 128 LEU A CA 1
ATOM 944 C C . LEU A 1 128 ? 21.145 9.849 -11.771 1.00 90.56 128 LEU A C 1
ATOM 946 O O . LEU A 1 128 ? 20.671 10.103 -10.663 1.00 90.56 128 LEU A O 1
ATOM 950 N N . GLU A 1 129 ? 22.140 10.566 -12.286 1.00 90.19 129 GLU A N 1
ATOM 951 C CA . GLU A 1 129 ? 22.702 11.747 -11.631 1.00 90.19 129 GLU A CA 1
ATOM 952 C C . GLU A 1 129 ? 21.679 12.887 -11.559 1.00 90.19 129 GLU A C 1
ATOM 954 O O . GLU A 1 129 ? 21.546 13.529 -10.515 1.00 90.19 129 GLU A O 1
ATOM 959 N N . LEU A 1 130 ? 20.915 13.119 -12.632 1.00 91.69 130 LEU A N 1
ATOM 960 C CA . LEU A 1 130 ? 19.869 14.144 -12.654 1.00 91.69 130 LEU A CA 1
ATOM 961 C C . LEU A 1 130 ? 18.690 13.801 -11.742 1.00 91.69 130 LEU A C 1
ATOM 963 O O . LEU A 1 130 ? 18.121 14.704 -11.130 1.00 91.69 130 LEU A O 1
ATOM 967 N N . MET A 1 131 ? 18.347 12.519 -11.581 1.00 86.44 131 MET A N 1
ATOM 968 C CA . MET A 1 131 ? 17.328 12.088 -10.614 1.00 86.44 131 MET A CA 1
ATOM 969 C C . MET A 1 131 ? 17.655 12.533 -9.182 1.00 86.44 131 MET A C 1
ATOM 971 O O . MET A 1 131 ? 16.745 12.889 -8.440 1.00 86.44 131 MET A O 1
ATOM 975 N N . ARG A 1 132 ? 18.942 12.578 -8.812 1.00 83.00 132 ARG A N 1
ATOM 976 C CA . ARG A 1 132 ? 19.398 12.982 -7.470 1.00 83.00 132 ARG A CA 1
ATOM 977 C C . ARG A 1 132 ? 19.397 14.491 -7.229 1.00 83.00 132 ARG A C 1
ATOM 979 O O . ARG A 1 132 ? 19.483 14.919 -6.084 1.00 83.00 132 ARG A O 1
ATOM 986 N N . LYS A 1 133 ? 19.359 15.301 -8.284 1.00 87.06 133 LYS A N 1
ATOM 987 C CA . LYS A 1 133 ? 19.394 16.763 -8.180 1.00 87.06 133 LYS A CA 1
ATOM 988 C C . LYS A 1 133 ? 17.962 17.277 -8.158 1.00 87.06 133 LYS A C 1
ATOM 990 O O . LYS A 1 133 ? 17.360 17.373 -9.220 1.00 87.06 133 LYS A O 1
ATOM 995 N N . SER A 1 134 ? 17.397 17.597 -6.995 1.00 82.31 134 SER A N 1
ATOM 996 C CA . SER A 1 134 ? 16.022 18.129 -6.886 1.00 82.31 134 SER A CA 1
ATOM 997 C C . SER A 1 134 ? 15.802 19.361 -7.778 1.00 82.31 134 SER A C 1
ATOM 999 O O . SER A 1 134 ? 14.823 19.414 -8.517 1.00 82.31 134 SER A O 1
ATOM 1001 N N . GLU A 1 135 ? 16.780 20.268 -7.808 1.00 90.31 135 GLU A N 1
ATOM 1002 C CA . GLU A 1 135 ? 16.761 21.529 -8.567 1.00 90.31 135 GLU A CA 1
ATOM 1003 C C . GLU A 1 135 ? 16.939 21.372 -10.090 1.00 90.31 135 GLU A C 1
ATOM 1005 O O . GLU A 1 135 ? 16.841 22.348 -10.832 1.00 90.31 135 GLU A O 1
ATOM 1010 N N . ALA A 1 136 ? 17.227 20.165 -10.599 1.00 90.88 136 ALA A N 1
ATOM 1011 C CA . ALA A 1 136 ? 17.463 19.977 -12.030 1.00 90.88 136 ALA A CA 1
ATOM 1012 C C . ALA A 1 136 ? 16.191 20.281 -12.856 1.00 90.88 136 ALA A C 1
ATOM 1014 O O . ALA A 1 136 ? 15.155 19.635 -12.624 1.00 90.88 136 ALA A O 1
ATOM 1015 N N . PRO A 1 137 ? 16.253 21.189 -13.856 1.00 95.12 137 PRO A N 1
ATOM 1016 C CA . PRO A 1 137 ? 15.104 21.552 -14.678 1.00 95.12 137 PRO A CA 1
ATOM 1017 C C . PRO A 1 137 ? 14.507 20.354 -15.418 1.00 95.12 137 PRO A C 1
ATOM 1019 O O . PRO A 1 137 ? 15.229 19.506 -15.948 1.00 95.12 137 PRO A O 1
ATOM 1022 N N . PHE A 1 138 ? 13.178 20.327 -15.554 1.00 94.38 138 PHE A N 1
ATOM 1023 C CA . PHE A 1 138 ? 12.476 19.268 -16.290 1.00 94.38 138 PHE A CA 1
ATOM 1024 C C . PHE A 1 138 ? 13.031 19.070 -17.712 1.00 94.38 138 PHE A C 1
ATOM 1026 O O . PHE A 1 138 ? 13.270 17.941 -18.127 1.00 94.38 138 PHE A O 1
ATOM 1033 N N . ALA A 1 139 ? 13.326 20.158 -18.431 1.00 96.19 139 ALA A N 1
ATOM 1034 C CA . ALA A 1 139 ? 13.876 20.099 -19.787 1.00 96.19 139 ALA A CA 1
ATOM 1035 C C . ALA A 1 139 ? 15.276 19.456 -19.861 1.00 96.19 139 ALA A C 1
ATOM 1037 O O . ALA A 1 139 ? 15.650 18.894 -20.888 1.00 96.19 139 ALA A O 1
ATOM 1038 N N . GLU A 1 140 ? 16.080 19.537 -18.801 1.00 96.25 140 GLU A N 1
ATOM 1039 C CA . GLU A 1 140 ? 17.373 18.847 -18.734 1.00 96.25 140 GLU A CA 1
ATOM 1040 C C . GLU A 1 140 ? 17.184 17.347 -18.491 1.00 96.25 140 GLU A C 1
ATOM 1042 O O . GLU A 1 140 ? 17.773 16.531 -19.201 1.00 96.25 140 GLU A O 1
ATOM 1047 N N . ARG A 1 141 ? 16.283 16.984 -17.568 1.00 95.06 141 ARG A N 1
ATOM 1048 C CA . ARG A 1 141 ? 15.905 15.586 -17.312 1.00 95.06 141 ARG A CA 1
ATOM 1049 C C . ARG A 1 141 ? 15.353 14.920 -18.570 1.00 95.06 141 ARG A C 1
ATOM 1051 O O . ARG A 1 141 ? 15.815 13.845 -18.939 1.00 95.06 141 ARG A O 1
ATOM 1058 N N . GLN A 1 142 ? 14.423 15.589 -19.255 1.00 96.12 142 GLN A N 1
ATOM 1059 C CA . GLN A 1 142 ? 13.810 15.088 -20.483 1.00 96.12 142 GLN A CA 1
ATOM 1060 C C . GLN A 1 142 ? 14.862 14.854 -21.571 1.00 96.12 142 GLN A C 1
ATOM 1062 O O . GLN A 1 142 ? 14.928 13.760 -22.118 1.00 96.12 142 GLN A O 1
ATOM 1067 N N . ARG A 1 143 ? 15.759 15.824 -21.812 1.00 97.50 143 ARG A N 1
ATOM 1068 C CA . ARG A 1 143 ? 16.854 15.664 -22.784 1.00 97.50 143 ARG A CA 1
ATOM 1069 C C . ARG A 1 143 ? 17.753 14.468 -22.467 1.00 97.50 143 ARG A C 1
ATOM 1071 O O . ARG A 1 143 ? 18.173 13.767 -23.383 1.00 97.50 143 ARG A O 1
ATOM 1078 N N . SER A 1 144 ? 18.050 14.226 -21.190 1.00 96.88 144 SER A N 1
ATOM 1079 C CA . SER A 1 144 ? 18.869 13.083 -20.777 1.00 96.88 144 SER A CA 1
ATOM 1080 C C . SER A 1 144 ? 18.164 11.744 -21.014 1.00 96.88 144 SER A C 1
ATOM 1082 O O . SER A 1 144 ? 18.786 10.816 -21.535 1.00 96.88 144 SER A O 1
ATOM 1084 N N . VAL A 1 145 ? 16.869 11.655 -20.695 1.00 96.81 145 VAL A N 1
ATOM 1085 C CA . VAL A 1 145 ? 16.048 10.467 -20.977 1.00 96.81 145 VAL A CA 1
ATOM 1086 C C . VAL A 1 145 ? 15.935 10.232 -22.484 1.00 96.81 145 VAL A C 1
ATOM 1088 O O . VAL A 1 145 ? 16.175 9.117 -22.943 1.00 96.81 145 VAL A O 1
ATOM 1091 N N . ASP A 1 146 ? 15.653 11.275 -23.266 1.00 97.50 146 ASP A N 1
ATOM 1092 C CA . ASP A 1 146 ? 15.534 11.186 -24.724 1.00 97.50 146 ASP A CA 1
ATOM 1093 C C . ASP A 1 146 ? 16.844 10.722 -25.366 1.00 97.50 146 ASP A C 1
ATOM 1095 O O . ASP A 1 146 ? 16.825 9.904 -26.284 1.00 97.50 146 ASP A O 1
ATOM 1099 N N . ALA A 1 147 ? 17.991 11.203 -24.879 1.00 97.38 147 ALA A N 1
ATOM 1100 C CA . ALA A 1 147 ? 19.298 10.754 -25.350 1.00 97.38 147 ALA A CA 1
ATOM 1101 C C . ALA A 1 147 ? 19.511 9.251 -25.091 1.00 97.38 147 ALA A C 1
ATOM 1103 O O . ALA A 1 147 ? 19.927 8.526 -25.998 1.00 97.38 147 ALA A O 1
ATOM 1104 N N . PHE A 1 148 ? 19.173 8.768 -23.890 1.00 97.44 148 PHE A N 1
ATOM 1105 C CA . PHE A 1 148 ? 19.270 7.347 -23.546 1.00 97.44 148 PHE A CA 1
ATOM 1106 C C . PHE A 1 148 ? 18.329 6.485 -24.402 1.00 97.44 148 PHE A C 1
ATOM 1108 O O . PHE A 1 148 ? 18.751 5.491 -24.996 1.00 97.44 148 PHE A O 1
ATOM 1115 N N . VAL A 1 149 ? 17.062 6.890 -24.526 1.00 97.38 149 VAL A N 1
ATOM 1116 C CA . VAL A 1 149 ? 16.057 6.176 -25.324 1.00 97.38 149 VAL A CA 1
ATOM 1117 C C . VAL A 1 149 ? 16.450 6.152 -26.799 1.00 97.38 149 VAL A C 1
ATOM 1119 O O . VAL A 1 149 ? 16.420 5.093 -27.419 1.00 97.38 149 VAL A O 1
ATOM 1122 N N . ASN A 1 150 ? 16.873 7.279 -27.375 1.00 97.44 150 ASN A N 1
ATOM 1123 C CA . ASN A 1 150 ? 17.267 7.338 -28.783 1.00 97.44 150 ASN A CA 1
ATOM 1124 C C . ASN A 1 150 ? 18.477 6.457 -29.102 1.00 97.44 150 ASN A C 1
ATOM 1126 O O . ASN A 1 150 ? 18.527 5.899 -30.198 1.00 97.44 150 ASN A O 1
ATOM 1130 N N . ARG A 1 151 ? 19.405 6.286 -28.153 1.00 96.19 151 ARG A N 1
ATOM 1131 C CA . ARG A 1 151 ? 20.554 5.384 -28.304 1.00 96.19 151 ARG A CA 1
ATOM 1132 C C . ARG A 1 151 ? 20.139 3.915 -28.406 1.00 96.19 151 ARG A C 1
ATOM 1134 O O . ARG A 1 151 ? 20.731 3.177 -29.192 1.00 96.19 151 ARG A O 1
ATOM 1141 N N . TYR A 1 152 ? 19.141 3.496 -27.626 1.00 96.50 152 TYR A N 1
ATOM 1142 C CA . TYR A 1 152 ? 18.822 2.078 -27.431 1.00 96.50 152 TYR A CA 1
ATOM 1143 C C . TYR A 1 152 ? 17.518 1.602 -28.082 1.00 96.50 152 TYR A C 1
ATOM 1145 O O . TYR A 1 152 ? 17.345 0.399 -28.262 1.00 96.50 152 TYR A O 1
ATOM 1153 N N . LYS A 1 153 ? 16.626 2.503 -28.515 1.00 95.88 153 LYS A N 1
ATOM 1154 C CA . LYS A 1 153 ? 15.292 2.149 -29.046 1.00 95.88 153 LYS A CA 1
ATOM 1155 C C . LYS A 1 153 ? 15.299 1.180 -30.232 1.00 95.88 153 LYS A C 1
ATOM 1157 O O . LYS A 1 153 ? 14.312 0.486 -30.437 1.00 95.88 153 LYS A O 1
ATOM 1162 N N . THR A 1 154 ? 16.378 1.143 -31.012 1.00 95.38 154 THR A N 1
ATOM 1163 C CA . THR A 1 154 ? 16.514 0.247 -32.174 1.00 95.38 154 THR A CA 1
ATOM 1164 C C . THR A 1 154 ? 17.543 -0.853 -31.934 1.00 95.38 154 THR A C 1
ATOM 1166 O O . THR A 1 154 ? 17.332 -1.983 -32.354 1.00 95.38 154 THR A O 1
ATOM 1169 N N . SER A 1 155 ? 18.651 -0.533 -31.265 1.00 94.94 155 SER A N 1
ATOM 1170 C CA . SER A 1 155 ? 19.790 -1.439 -31.081 1.00 94.94 155 SER A CA 1
ATOM 1171 C C . SER A 1 155 ? 19.605 -2.415 -29.919 1.00 94.94 155 SER A C 1
ATOM 1173 O O . SER A 1 155 ? 20.003 -3.570 -30.027 1.00 94.94 155 SER A O 1
ATOM 1175 N N . ASN A 1 156 ? 19.012 -1.963 -28.810 1.00 94.38 156 ASN A N 1
ATOM 1176 C CA . ASN A 1 156 ? 18.792 -2.767 -27.612 1.00 94.38 156 ASN A CA 1
ATOM 1177 C C . ASN A 1 156 ? 17.614 -2.217 -26.775 1.00 94.38 156 ASN A C 1
ATOM 1179 O O . ASN A 1 156 ? 17.830 -1.572 -25.746 1.00 94.38 156 ASN A O 1
ATOM 1183 N N . PRO A 1 157 ? 16.355 -2.475 -27.174 1.00 93.56 157 PRO A N 1
ATOM 1184 C CA . PRO A 1 157 ? 15.182 -2.029 -26.418 1.00 93.56 157 PRO A CA 1
ATOM 1185 C C . PRO A 1 157 ? 15.127 -2.566 -24.978 1.00 93.56 157 PRO A C 1
ATOM 1187 O O . PRO A 1 157 ? 14.487 -1.959 -24.117 1.00 93.56 157 PRO A O 1
ATOM 1190 N N . GLU A 1 158 ? 15.806 -3.683 -24.691 1.00 90.19 158 GLU A N 1
ATOM 1191 C CA . GLU A 1 158 ? 15.875 -4.244 -23.341 1.00 90.19 158 GLU A CA 1
ATOM 1192 C C . GLU A 1 158 ? 16.593 -3.308 -22.365 1.00 90.19 158 GLU A C 1
ATOM 1194 O O . GLU A 1 158 ? 16.152 -3.186 -21.228 1.00 90.19 158 GLU A O 1
ATOM 1199 N N . ALA A 1 159 ? 17.588 -2.540 -22.821 1.00 92.31 159 ALA A N 1
ATOM 1200 C CA . ALA A 1 159 ? 18.259 -1.536 -21.994 1.00 92.31 159 ALA A CA 1
ATOM 1201 C C . ALA A 1 159 ? 17.293 -0.463 -21.453 1.00 92.31 159 ALA A C 1
ATOM 1203 O O . ALA A 1 159 ? 17.427 -0.013 -20.314 1.00 92.31 159 ALA A O 1
ATOM 1204 N N . ILE A 1 160 ? 16.289 -0.069 -22.248 1.00 93.62 160 ILE A N 1
ATOM 1205 C CA . ILE A 1 160 ? 15.246 0.884 -21.829 1.00 93.62 160 ILE A CA 1
ATOM 1206 C C . ILE A 1 160 ? 14.350 0.250 -20.769 1.00 93.62 160 ILE A C 1
ATOM 1208 O O . ILE A 1 160 ? 14.060 0.869 -19.745 1.00 93.62 160 ILE A O 1
ATOM 1212 N N . ARG A 1 161 ? 13.936 -0.999 -21.000 1.00 88.94 161 ARG A N 1
ATOM 1213 C CA . ARG A 1 161 ? 13.136 -1.771 -20.047 1.00 88.94 161 ARG A CA 1
ATOM 1214 C C . ARG A 1 161 ? 13.873 -1.940 -18.719 1.00 88.94 161 ARG A C 1
ATOM 1216 O O . ARG A 1 161 ? 13.256 -1.783 -17.671 1.00 88.94 161 ARG A O 1
ATOM 1223 N N . ASP A 1 162 ? 15.163 -2.244 -18.758 1.00 88.06 162 ASP A N 1
ATOM 1224 C CA . ASP A 1 162 ? 15.971 -2.486 -17.567 1.00 88.06 162 ASP A CA 1
ATOM 1225 C C . ASP A 1 162 ? 16.177 -1.192 -16.767 1.00 88.06 162 ASP A C 1
ATOM 1227 O O . ASP A 1 162 ? 15.988 -1.192 -15.552 1.00 88.06 162 ASP A O 1
ATOM 1231 N N . LEU A 1 163 ? 16.436 -0.057 -17.430 1.00 90.25 163 LEU A N 1
ATOM 1232 C CA . LEU A 1 163 ? 16.462 1.249 -16.759 1.00 90.25 163 LEU A CA 1
ATOM 1233 C C . LEU A 1 163 ? 15.104 1.590 -16.120 1.00 90.25 163 LEU A C 1
ATOM 1235 O O . LEU A 1 163 ? 15.056 2.039 -14.977 1.00 90.25 163 LEU A O 1
ATOM 1239 N N . ALA A 1 164 ? 13.996 1.350 -16.825 1.00 89.50 164 ALA A N 1
ATOM 1240 C CA . ALA A 1 164 ? 12.661 1.617 -16.295 1.00 89.50 164 ALA A CA 1
ATOM 1241 C C . ALA A 1 164 ? 12.342 0.752 -15.063 1.00 89.50 164 ALA A C 1
ATOM 1243 O O . ALA A 1 164 ? 11.900 1.283 -14.048 1.00 89.50 164 ALA A O 1
ATOM 1244 N N . LYS A 1 165 ? 12.621 -0.560 -15.122 1.00 85.00 165 LYS A N 1
ATOM 1245 C CA . LYS A 1 165 ? 12.462 -1.488 -13.984 1.00 85.00 165 LYS A CA 1
ATOM 1246 C C . LYS A 1 165 ? 13.314 -1.084 -12.790 1.00 85.00 165 LYS A C 1
ATOM 1248 O O . LYS A 1 165 ? 12.885 -1.211 -11.648 1.00 85.00 165 LYS A O 1
ATOM 1253 N N . MET A 1 166 ? 14.522 -0.602 -13.055 1.00 86.19 166 MET A N 1
ATOM 1254 C CA . MET A 1 166 ? 15.420 -0.115 -12.024 1.00 86.19 166 MET A CA 1
ATOM 1255 C C . MET A 1 166 ? 14.838 1.113 -11.319 1.00 86.19 166 MET A C 1
ATOM 1257 O O . MET A 1 166 ? 14.715 1.113 -10.097 1.00 86.19 166 MET A O 1
ATOM 1261 N N . ILE A 1 167 ? 14.414 2.129 -12.068 1.00 88.88 167 ILE A N 1
ATOM 1262 C CA . ILE A 1 167 ? 13.817 3.339 -11.486 1.00 88.88 167 ILE A CA 1
ATOM 1263 C C . ILE A 1 167 ? 12.558 2.984 -10.684 1.00 88.88 167 ILE A C 1
ATOM 1265 O O . ILE A 1 167 ? 12.389 3.438 -9.557 1.00 88.88 167 ILE A O 1
ATOM 1269 N N . ASP A 1 168 ? 11.705 2.127 -11.234 1.00 88.12 168 ASP A N 1
ATOM 1270 C CA . ASP A 1 168 ? 10.490 1.644 -10.583 1.00 88.12 168 ASP A CA 1
ATOM 1271 C C . ASP A 1 168 ? 10.781 0.916 -9.254 1.00 88.12 168 ASP A C 1
ATOM 1273 O O . ASP A 1 168 ? 10.255 1.282 -8.200 1.00 88.12 168 ASP A O 1
ATOM 1277 N N . CYS A 1 169 ? 11.717 -0.037 -9.262 1.00 88.12 169 CYS A N 1
ATOM 1278 C CA . CYS A 1 169 ? 12.158 -0.731 -8.054 1.00 88.12 169 CYS A CA 1
ATOM 1279 C C . CYS A 1 169 ? 12.746 0.237 -7.013 1.00 88.12 169 CYS A C 1
ATOM 1281 O O . CYS A 1 169 ? 12.496 0.079 -5.816 1.00 88.12 169 CYS A O 1
ATOM 1283 N N . GLN A 1 170 ? 13.508 1.245 -7.448 1.00 88.25 170 GLN A N 1
ATOM 1284 C CA . GLN A 1 170 ? 14.068 2.262 -6.559 1.00 88.25 170 GLN A CA 1
ATOM 1285 C C . GLN A 1 170 ? 12.970 3.054 -5.849 1.00 88.25 170 GLN A C 1
ATOM 1287 O O . GLN A 1 170 ? 13.040 3.248 -4.636 1.00 88.25 170 GLN A O 1
ATOM 1292 N N . LEU A 1 171 ? 11.946 3.482 -6.591 1.00 89.38 171 LEU A N 1
ATOM 1293 C CA . LEU A 1 171 ? 10.825 4.244 -6.048 1.00 89.38 171 LEU A CA 1
ATOM 1294 C C . LEU A 1 171 ? 10.021 3.427 -5.030 1.00 89.38 171 LEU A C 1
ATOM 1296 O O . LEU A 1 171 ? 9.661 3.958 -3.981 1.00 89.38 171 LEU A O 1
ATOM 1300 N N . LEU A 1 172 ? 9.799 2.133 -5.286 1.00 90.69 172 LEU A N 1
ATOM 1301 C CA . LEU A 1 172 ? 9.141 1.240 -4.325 1.00 90.69 172 LEU A CA 1
ATOM 1302 C C . LEU A 1 172 ? 9.936 1.114 -3.020 1.00 90.69 172 LEU A C 1
ATOM 1304 O O . LEU A 1 172 ? 9.371 1.241 -1.932 1.00 90.69 172 LEU A O 1
ATOM 1308 N N . VAL A 1 173 ? 11.249 0.886 -3.120 1.00 90.88 173 VAL A N 1
ATOM 1309 C CA . VAL A 1 173 ? 12.132 0.777 -1.950 1.00 90.88 173 VAL A CA 1
ATOM 1310 C C . VAL A 1 173 ? 12.142 2.081 -1.156 1.00 90.88 173 VAL A C 1
ATOM 1312 O O . VAL A 1 173 ? 12.016 2.046 0.068 1.00 90.88 173 VAL A O 1
ATOM 1315 N N . TYR A 1 174 ? 12.247 3.227 -1.831 1.00 90.69 174 TYR A N 1
ATOM 1316 C CA . TYR A 1 174 ? 12.217 4.535 -1.177 1.00 90.69 174 TYR A CA 1
ATOM 1317 C C . TYR A 1 174 ? 10.883 4.792 -0.482 1.00 90.69 174 TYR A C 1
ATOM 1319 O O . TYR A 1 174 ? 10.883 5.180 0.681 1.00 90.69 174 TYR A O 1
ATOM 1327 N N . GLY A 1 175 ? 9.756 4.502 -1.134 1.00 91.56 175 GLY A N 1
ATOM 1328 C CA . GLY A 1 175 ? 8.440 4.671 -0.519 1.00 91.56 175 GLY A CA 1
ATOM 1329 C C . GLY A 1 175 ? 8.293 3.866 0.776 1.00 91.56 175 GLY A C 1
ATOM 1330 O O . GLY A 1 175 ? 7.806 4.384 1.781 1.00 91.56 175 GLY A O 1
ATOM 1331 N N . VAL A 1 176 ? 8.779 2.620 0.795 1.00 92.38 176 VAL A N 1
ATOM 1332 C CA . VAL A 1 176 ? 8.745 1.777 2.002 1.00 92.38 176 VAL A CA 1
ATOM 1333 C C . VAL A 1 176 ? 9.732 2.255 3.067 1.00 92.38 176 VAL A C 1
ATOM 1335 O O . VAL A 1 176 ? 9.380 2.297 4.246 1.00 92.38 176 VAL A O 1
ATOM 1338 N N . ALA A 1 177 ? 10.945 2.651 2.682 1.00 90.44 177 ALA A N 1
ATOM 1339 C CA . ALA A 1 177 ? 11.935 3.174 3.620 1.00 90.44 177 ALA A CA 1
ATOM 1340 C C . ALA A 1 177 ? 11.480 4.495 4.271 1.00 90.44 177 ALA A C 1
ATOM 1342 O O . ALA A 1 177 ? 11.684 4.684 5.471 1.00 90.44 177 ALA A O 1
ATOM 1343 N N . GLU A 1 178 ? 10.828 5.379 3.512 1.00 90.50 178 GLU A N 1
ATOM 1344 C CA . GLU A 1 178 ? 10.242 6.625 4.013 1.00 90.50 178 GLU A CA 1
ATOM 1345 C C . GLU A 1 178 ? 9.076 6.353 4.968 1.00 90.50 178 GLU A C 1
ATOM 1347 O O . GLU A 1 178 ? 9.029 6.915 6.065 1.00 90.50 178 GLU A O 1
ATOM 1352 N N . ALA A 1 179 ? 8.149 5.470 4.581 1.00 90.31 179 ALA A N 1
ATOM 1353 C CA . ALA A 1 179 ? 7.025 5.085 5.429 1.00 90.31 179 ALA A CA 1
ATOM 1354 C C . ALA A 1 179 ? 7.504 4.499 6.766 1.00 90.31 179 ALA A C 1
ATOM 1356 O O . ALA A 1 179 ? 6.960 4.830 7.821 1.00 90.31 179 ALA A O 1
ATOM 1357 N N . GLU A 1 180 ? 8.558 3.681 6.735 1.00 89.69 180 GLU A N 1
ATOM 1358 C CA . GLU A 1 180 ? 9.160 3.114 7.938 1.00 89.69 180 GLU A CA 1
ATOM 1359 C C . GLU A 1 180 ? 9.824 4.180 8.817 1.00 89.69 180 GLU A C 1
ATOM 1361 O O . GLU A 1 180 ? 9.624 4.183 10.030 1.00 89.69 180 GLU A O 1
ATOM 1366 N N . ALA A 1 181 ? 10.567 5.121 8.230 1.00 87.44 181 ALA A N 1
ATOM 1367 C CA . ALA A 1 181 ? 11.177 6.215 8.985 1.00 87.44 181 ALA A CA 1
ATOM 1368 C C . ALA A 1 181 ? 10.121 7.099 9.669 1.00 87.44 181 ALA A C 1
ATOM 1370 O O . ALA A 1 181 ? 10.250 7.410 10.854 1.00 87.44 181 ALA A O 1
ATOM 1371 N N . LYS A 1 182 ? 9.034 7.434 8.960 1.00 85.69 182 LYS A N 1
ATOM 1372 C CA . LYS A 1 182 ? 7.883 8.156 9.527 1.00 85.69 182 LYS A CA 1
ATOM 1373 C C . LYS A 1 182 ? 7.242 7.381 10.678 1.00 85.69 182 LYS A C 1
ATOM 1375 O O . LYS A 1 182 ? 6.982 7.954 11.734 1.00 85.69 182 LYS A O 1
ATOM 1380 N N . ALA A 1 183 ? 7.026 6.077 10.501 1.00 85.00 183 ALA A N 1
ATOM 1381 C CA . ALA A 1 183 ? 6.457 5.227 11.542 1.00 85.00 183 ALA A CA 1
ATOM 1382 C C . ALA A 1 183 ? 7.375 5.123 12.772 1.00 85.00 183 ALA A C 1
ATOM 1384 O O . ALA A 1 183 ? 6.890 5.158 13.901 1.00 85.00 183 ALA A O 1
ATOM 1385 N N . GLN A 1 184 ? 8.691 5.027 12.575 1.00 84.12 184 GLN A N 1
ATOM 1386 C CA . GLN A 1 184 ? 9.658 4.992 13.669 1.00 84.12 184 GLN A CA 1
ATOM 1387 C C . GLN A 1 184 ? 9.714 6.322 14.423 1.00 84.12 184 GLN A C 1
ATOM 1389 O O . GLN A 1 184 ? 9.703 6.307 15.649 1.00 84.12 184 GLN A O 1
ATOM 1394 N N . ALA A 1 185 ? 9.714 7.455 13.719 1.00 83.88 185 ALA A N 1
ATOM 1395 C CA . ALA A 1 185 ? 9.678 8.771 14.351 1.00 83.88 185 ALA A CA 1
ATOM 1396 C C . ALA A 1 185 ? 8.407 8.967 15.189 1.00 83.88 185 ALA A C 1
ATOM 1398 O O . ALA A 1 185 ? 8.497 9.416 16.329 1.00 83.88 185 ALA A O 1
ATOM 1399 N N . ALA A 1 186 ? 7.243 8.550 14.675 1.00 80.56 186 ALA A N 1
ATOM 1400 C CA . ALA A 1 186 ? 5.987 8.594 15.425 1.00 80.56 186 ALA A CA 1
ATOM 1401 C C . ALA A 1 186 ? 6.044 7.742 16.707 1.00 80.56 186 ALA A C 1
ATOM 1403 O O . ALA A 1 186 ? 5.608 8.192 17.764 1.00 80.56 186 ALA A O 1
ATOM 1404 N N . ARG A 1 187 ? 6.639 6.539 16.637 1.00 80.81 187 ARG A N 1
ATOM 1405 C CA . ARG A 1 187 ? 6.852 5.677 17.814 1.00 80.81 187 ARG A CA 1
ATOM 1406 C C . ARG A 1 187 ? 7.797 6.314 18.835 1.00 80.81 187 ARG A C 1
ATOM 1408 O O . ARG A 1 187 ? 7.493 6.298 20.023 1.00 80.81 187 ARG A O 1
ATOM 1415 N N . SER A 1 188 ? 8.921 6.871 18.386 1.00 81.19 188 SER A N 1
ATOM 1416 C CA . SER A 1 188 ? 9.920 7.504 19.259 1.00 81.19 188 SER A CA 1
ATOM 1417 C C . SER A 1 188 ? 9.406 8.781 19.922 1.00 81.19 188 SER A C 1
ATOM 1419 O O . SER A 1 188 ? 9.779 9.067 21.054 1.00 81.19 188 SER A O 1
ATOM 1421 N N . ALA A 1 189 ? 8.540 9.536 19.242 1.00 77.94 189 ALA A N 1
ATOM 1422 C CA . ALA A 1 189 ? 7.928 10.744 19.786 1.00 77.94 189 ALA A CA 1
ATOM 1423 C C . ALA A 1 189 ? 6.913 10.460 20.908 1.00 77.94 189 ALA A C 1
ATOM 1425 O O . ALA A 1 189 ? 6.414 11.401 21.517 1.00 77.94 189 ALA A O 1
ATOM 1426 N N . GLY A 1 190 ? 6.565 9.191 21.164 1.00 66.44 190 GLY A N 1
ATOM 1427 C CA . GLY A 1 190 ? 5.584 8.819 22.187 1.00 66.44 190 GLY A CA 1
ATOM 1428 C C . GLY A 1 190 ? 4.173 9.358 21.923 1.00 66.44 190 GLY A C 1
ATOM 1429 O O . GLY A 1 190 ? 3.327 9.290 22.806 1.00 66.44 190 GLY A O 1
ATOM 1430 N N . SER A 1 191 ? 3.911 9.892 20.725 1.00 64.94 191 SER A N 1
ATOM 1431 C CA . SER A 1 191 ? 2.610 10.440 20.351 1.00 64.94 191 SER A CA 1
ATOM 1432 C C . SER A 1 191 ? 1.653 9.291 20.047 1.00 64.94 191 SER A C 1
ATOM 1434 O O . SER A 1 191 ? 1.567 8.811 18.913 1.00 64.94 191 SER A O 1
ATOM 1436 N N . ASP A 1 192 ? 0.952 8.811 21.074 1.00 82.25 192 ASP A N 1
ATOM 1437 C CA . ASP A 1 192 ? -0.220 7.967 20.873 1.00 82.25 192 ASP A CA 1
ATOM 1438 C C . ASP A 1 192 ? -1.411 8.879 20.569 1.00 82.25 192 ASP A C 1
ATOM 1440 O O . ASP A 1 192 ? -2.068 9.417 21.459 1.00 82.25 192 ASP A O 1
ATOM 1444 N N . ALA A 1 193 ? -1.660 9.095 19.276 1.00 86.31 193 ALA A N 1
ATOM 1445 C CA . ALA A 1 193 ? -2.740 9.959 18.812 1.00 86.31 193 ALA A CA 1
ATOM 1446 C C . ALA A 1 193 ? -4.110 9.534 19.366 1.00 86.31 193 ALA A C 1
ATOM 1448 O O . ALA A 1 193 ? -4.950 10.395 19.611 1.00 86.31 193 ALA A O 1
ATOM 1449 N N . ILE A 1 194 ? -4.330 8.230 19.584 1.00 91.81 194 ILE A N 1
ATOM 1450 C CA . ILE A 1 194 ? -5.571 7.740 20.192 1.00 91.81 194 ILE A CA 1
ATOM 1451 C C . ILE A 1 194 ? -5.633 8.213 21.640 1.00 91.81 194 ILE A C 1
ATOM 1453 O O . ILE A 1 194 ? -6.650 8.769 22.043 1.00 91.81 194 ILE A O 1
ATOM 1457 N N . ASP A 1 195 ? -4.547 8.038 22.393 1.00 92.88 195 ASP A N 1
ATOM 1458 C CA . ASP A 1 195 ? -4.521 8.408 23.804 1.00 92.88 195 ASP A CA 1
ATOM 1459 C C . ASP A 1 195 ? -4.749 9.904 24.021 1.00 92.88 195 ASP A C 1
ATOM 1461 O O . ASP A 1 195 ? -5.643 10.285 24.772 1.00 92.88 195 ASP A O 1
ATOM 1465 N N . ASN A 1 196 ? -4.042 10.739 23.258 1.00 92.50 196 ASN A N 1
ATOM 1466 C CA . ASN A 1 196 ? -4.198 12.192 23.302 1.00 92.50 196 ASN A CA 1
ATOM 1467 C C . ASN A 1 196 ? -5.634 12.625 22.953 1.00 92.50 196 ASN A C 1
ATOM 1469 O O . ASN A 1 196 ? -6.194 13.528 23.574 1.00 92.50 196 ASN A O 1
ATOM 1473 N N . CYS A 1 197 ? -6.256 11.994 21.950 1.00 93.31 197 CYS A N 1
ATOM 1474 C CA . CYS A 1 197 ? -7.638 12.303 21.584 1.00 93.31 197 CYS A CA 1
ATOM 1475 C C . CYS A 1 197 ? -8.627 11.932 22.695 1.00 93.31 197 CYS A C 1
ATOM 1477 O O . CYS A 1 197 ? -9.568 12.688 22.943 1.00 93.31 197 CYS A O 1
ATOM 1479 N N . ILE A 1 198 ? -8.431 10.789 23.352 1.00 95.44 198 ILE A N 1
ATOM 1480 C CA . ILE A 1 198 ? -9.303 10.345 24.440 1.00 95.44 198 ILE A CA 1
ATOM 1481 C C . ILE A 1 198 ? -9.097 11.190 25.698 1.00 95.44 198 ILE A C 1
ATOM 1483 O O . ILE A 1 198 ? -10.089 11.526 26.334 1.00 95.44 198 ILE A O 1
ATOM 1487 N N . GLU A 1 199 ? -7.870 11.601 26.022 1.00 95.50 199 GLU A N 1
ATOM 1488 C CA . GLU A 1 199 ? -7.591 12.540 27.118 1.00 95.50 199 GLU A CA 1
ATOM 1489 C C . GLU A 1 199 ? -8.357 13.858 26.925 1.00 95.50 199 GLU A C 1
ATOM 1491 O O . GLU A 1 199 ? -9.092 14.305 27.808 1.00 95.50 199 GLU A O 1
ATOM 1496 N N . ILE A 1 200 ? -8.262 14.448 25.727 1.00 95.31 200 ILE A N 1
ATOM 1497 C CA . ILE A 1 200 ? -8.989 15.676 25.378 1.00 95.31 200 ILE A CA 1
ATOM 1498 C C . ILE A 1 200 ? -10.503 15.459 25.501 1.00 95.31 200 ILE A C 1
ATOM 1500 O O . ILE A 1 200 ? -11.212 16.288 26.075 1.00 95.31 200 ILE A O 1
ATOM 1504 N N . LEU A 1 201 ? -11.010 14.340 24.976 1.00 95.06 201 LEU A N 1
ATOM 1505 C CA . LEU A 1 201 ? -12.433 14.009 25.029 1.00 95.06 201 LEU A CA 1
ATOM 1506 C C . LEU A 1 201 ? -12.920 13.789 26.470 1.00 95.06 201 LEU A C 1
ATOM 1508 O O . LEU A 1 201 ? -14.018 14.229 26.815 1.00 95.06 201 LEU A O 1
ATOM 1512 N N . ALA A 1 202 ? -12.105 13.157 27.315 1.00 95.88 202 ALA A N 1
ATOM 1513 C CA . ALA A 1 202 ? -12.388 12.968 28.730 1.00 95.88 202 ALA A CA 1
ATOM 1514 C C . ALA A 1 202 ? -12.466 14.312 29.459 1.00 95.88 202 ALA A C 1
ATOM 1516 O O . ALA A 1 202 ? -13.444 14.555 30.167 1.00 95.88 202 ALA A O 1
ATOM 1517 N N . GLY A 1 203 ? -11.526 15.226 29.198 1.00 96.25 203 GLY A N 1
ATOM 1518 C CA . GLY A 1 203 ? -11.554 16.586 29.740 1.00 96.25 203 GLY A CA 1
ATOM 1519 C C . GLY A 1 203 ? -12.822 17.367 29.373 1.00 96.25 203 GLY A C 1
ATOM 1520 O O . GLY A 1 203 ? -13.343 18.114 30.196 1.00 96.25 203 GLY A O 1
ATOM 1521 N N . HIS A 1 204 ? -13.371 17.160 28.171 1.00 95.88 204 HIS A N 1
ATOM 1522 C CA . HIS A 1 204 ? -14.632 17.779 27.739 1.00 95.88 204 HIS A CA 1
ATOM 1523 C C . HIS A 1 204 ? -15.897 17.162 28.355 1.00 95.88 204 HIS A C 1
ATOM 1525 O O . HIS A 1 204 ? -16.954 17.793 28.329 1.00 95.88 204 HIS A O 1
ATOM 1531 N N . HIS A 1 205 ? -15.813 15.939 28.876 1.00 94.75 205 HIS A N 1
ATOM 1532 C CA . HIS A 1 205 ? -16.946 15.187 29.420 1.00 94.75 205 HIS A CA 1
ATOM 1533 C C . HIS A 1 205 ? -16.816 14.918 30.922 1.00 94.75 205 HIS A C 1
ATOM 1535 O O . HIS A 1 205 ? -17.368 13.933 31.414 1.00 94.75 205 HIS A O 1
ATOM 1541 N N . ASP A 1 206 ? -16.074 15.769 31.638 1.00 95.38 206 ASP A N 1
ATOM 1542 C CA . ASP A 1 206 ? -15.815 15.644 33.077 1.00 95.38 206 ASP A CA 1
ATOM 1543 C C . ASP A 1 206 ? -15.338 14.236 33.472 1.00 95.38 206 ASP A C 1
ATOM 1545 O O . ASP A 1 206 ? -15.676 13.714 34.531 1.00 95.38 206 ASP A O 1
ATOM 1549 N N . HIS A 1 207 ? -14.554 13.611 32.589 1.00 95.06 207 HIS A N 1
ATOM 1550 C CA . HIS A 1 207 ? -13.987 12.276 32.759 1.00 95.06 207 HIS A CA 1
ATOM 1551 C C . HIS A 1 207 ? -15.064 11.195 32.988 1.00 95.06 207 HIS A C 1
ATOM 1553 O O . HIS A 1 207 ? -14.813 10.189 33.643 1.00 95.06 207 HIS A O 1
ATOM 1559 N N . ASN A 1 208 ? -16.280 11.376 32.449 1.00 96.00 208 ASN A N 1
ATOM 1560 C CA . ASN A 1 208 ? -17.354 10.387 32.545 1.00 96.00 208 ASN A CA 1
ATOM 1561 C C . ASN A 1 208 ? -17.203 9.289 31.469 1.00 96.00 208 ASN A C 1
ATOM 1563 O O . ASN A 1 208 ? -17.439 9.562 30.284 1.00 96.00 208 ASN A O 1
ATOM 1567 N N . PRO A 1 209 ? -16.896 8.035 31.851 1.00 94.75 209 PRO A N 1
ATOM 1568 C CA . PRO A 1 209 ? -16.579 6.978 30.893 1.00 94.75 209 PRO A CA 1
ATOM 1569 C C . PRO A 1 209 ? -17.787 6.563 30.041 1.00 94.75 209 PRO A C 1
ATOM 1571 O O . PRO A 1 209 ? -17.634 6.275 28.857 1.00 94.75 209 PRO A O 1
ATOM 1574 N N . GLU A 1 210 ? -19.004 6.596 30.589 1.00 94.75 210 GLU A N 1
ATOM 1575 C CA . GLU A 1 210 ? -20.217 6.217 29.854 1.00 94.75 210 GLU A CA 1
ATOM 1576 C C . GLU A 1 210 ? -20.618 7.280 28.822 1.00 94.75 210 GLU A C 1
ATOM 1578 O O . GLU A 1 210 ? -21.079 6.947 27.728 1.00 94.75 210 GLU A O 1
ATOM 1583 N N . THR A 1 211 ? -20.407 8.564 29.129 1.00 95.19 211 THR A N 1
ATOM 1584 C CA . THR A 1 211 ? -20.618 9.647 28.158 1.00 95.19 211 THR A CA 1
ATOM 1585 C C . THR A 1 211 ? -19.624 9.539 27.005 1.00 95.19 211 THR A C 1
ATOM 1587 O O . THR A 1 211 ? -20.038 9.586 25.849 1.00 95.19 211 THR A O 1
ATOM 1590 N N . ILE A 1 212 ? -18.338 9.315 27.300 1.00 95.69 212 ILE A N 1
ATOM 1591 C CA . ILE A 1 212 ? -17.294 9.114 26.282 1.00 95.69 212 ILE A CA 1
ATOM 1592 C C . ILE A 1 212 ? -17.634 7.909 25.401 1.00 95.69 212 ILE A C 1
ATOM 1594 O O . ILE A 1 212 ? -17.657 8.024 24.173 1.00 95.69 212 ILE A O 1
ATOM 1598 N N . ARG A 1 213 ? -17.974 6.773 26.026 1.00 94.62 213 ARG A N 1
ATOM 1599 C CA . ARG A 1 213 ? -18.378 5.545 25.334 1.00 94.62 213 ARG A CA 1
ATOM 1600 C C . ARG A 1 213 ? -19.543 5.803 24.388 1.00 94.62 213 ARG A C 1
ATOM 1602 O O . ARG A 1 213 ? -19.468 5.418 23.224 1.00 94.62 213 ARG A O 1
ATOM 1609 N N . ARG A 1 214 ? -20.600 6.477 24.852 1.00 94.31 214 ARG A N 1
ATOM 1610 C CA . ARG A 1 214 ? -21.785 6.796 24.041 1.00 94.31 214 ARG A CA 1
ATOM 1611 C C . ARG A 1 214 ? -21.460 7.726 22.877 1.00 94.31 214 ARG A C 1
ATOM 1613 O O . ARG A 1 214 ? -21.944 7.488 21.774 1.00 94.31 214 ARG A O 1
ATOM 1620 N N . THR A 1 215 ? -20.645 8.753 23.108 1.00 94.56 215 THR A N 1
ATOM 1621 C CA . THR A 1 215 ? -20.208 9.677 22.056 1.00 94.56 215 THR A CA 1
ATOM 1622 C C . THR A 1 215 ? -19.459 8.922 20.962 1.00 94.56 215 THR A C 1
ATOM 1624 O O . THR A 1 215 ? -19.832 9.014 19.795 1.00 94.56 215 THR A O 1
ATOM 1627 N N . LEU A 1 216 ? -18.463 8.111 21.326 1.00 94.31 216 LEU A N 1
ATOM 1628 C CA . LEU A 1 216 ? -17.692 7.331 20.354 1.00 94.31 216 LEU A CA 1
ATOM 1629 C C . LEU A 1 216 ? -18.567 6.303 19.633 1.00 94.31 216 LEU A C 1
ATOM 1631 O O . LEU A 1 216 ? -18.518 6.211 18.412 1.00 94.31 216 LEU A O 1
ATOM 1635 N N . SER A 1 217 ? -19.435 5.606 20.366 1.00 93.06 217 SER A N 1
ATOM 1636 C CA . SER A 1 217 ? -20.335 4.581 19.813 1.00 93.06 217 SER A CA 1
ATOM 1637 C C . SER A 1 217 ? -21.408 5.152 18.874 1.00 93.06 217 SER A C 1
ATOM 1639 O O . SER A 1 217 ? -22.064 4.402 18.160 1.00 93.06 217 SER A O 1
ATOM 1641 N N . SER A 1 218 ? -21.587 6.478 18.835 1.00 93.50 218 SER A N 1
ATOM 1642 C CA . SER A 1 218 ? -22.447 7.143 17.845 1.00 93.50 218 SER A CA 1
ATOM 1643 C C . SER A 1 218 ? -21.772 7.358 16.484 1.00 93.50 218 SER A C 1
ATOM 1645 O O . SER A 1 218 ? -22.414 7.817 15.538 1.00 93.50 218 SER A O 1
ATOM 1647 N N . MET A 1 219 ? -20.478 7.043 16.374 1.00 93.69 219 MET A N 1
ATOM 1648 C CA . MET A 1 219 ? -19.679 7.245 15.173 1.00 93.69 219 MET A CA 1
ATOM 1649 C C . MET A 1 219 ? -19.445 5.938 14.419 1.00 93.69 219 MET A C 1
ATOM 1651 O O . MET A 1 219 ? -19.424 4.843 14.974 1.00 93.69 219 MET A O 1
ATOM 1655 N N . THR A 1 220 ? -19.208 6.061 13.117 1.00 94.19 220 THR A N 1
ATOM 1656 C CA . THR A 1 220 ? -18.743 4.955 12.284 1.00 94.19 220 THR A CA 1
ATOM 1657 C C . THR A 1 220 ? -17.690 5.464 11.318 1.00 94.19 220 THR A C 1
ATOM 1659 O O . THR A 1 220 ? -17.894 6.460 10.625 1.00 94.19 220 THR A O 1
ATOM 1662 N N . VAL A 1 221 ? -16.564 4.762 11.258 1.00 93.44 221 VAL A N 1
ATOM 1663 C CA . VAL A 1 221 ? -15.489 4.988 10.297 1.00 93.44 221 VAL A CA 1
ATOM 1664 C C . VAL A 1 221 ? -15.387 3.746 9.426 1.00 93.44 221 VAL A C 1
ATOM 1666 O O . VAL A 1 221 ? -14.970 2.686 9.888 1.00 93.44 221 VAL A O 1
ATOM 1669 N N . ALA A 1 222 ? -15.774 3.876 8.161 1.00 91.44 222 ALA A N 1
ATOM 1670 C CA . ALA A 1 222 ? -15.718 2.793 7.189 1.00 91.44 222 ALA A CA 1
ATOM 1671 C C . ALA A 1 222 ? -14.656 3.089 6.126 1.00 91.44 222 ALA A C 1
ATOM 1673 O O . ALA A 1 222 ? -14.724 4.102 5.428 1.00 91.44 222 ALA A O 1
ATOM 1674 N N . SER A 1 223 ? -13.658 2.212 6.004 1.00 90.94 223 SER A N 1
ATOM 1675 C CA . SER A 1 223 ? -12.671 2.292 4.925 1.00 90.94 223 SER A CA 1
ATOM 1676 C C . SER A 1 223 ? -13.133 1.448 3.741 1.00 90.94 223 SER A C 1
ATOM 1678 O O . SER A 1 223 ? -13.320 0.241 3.891 1.00 90.94 223 SER A O 1
ATOM 1680 N N . VAL A 1 224 ? -13.305 2.073 2.572 1.00 91.75 224 VAL A N 1
ATOM 1681 C CA . VAL A 1 224 ? -13.757 1.401 1.345 1.00 91.75 224 VAL A CA 1
ATOM 1682 C C . VAL A 1 224 ? -12.560 1.086 0.450 1.00 91.75 224 VAL A C 1
ATOM 1684 O O . VAL A 1 224 ? -11.927 1.983 -0.107 1.00 91.75 224 VAL A O 1
ATOM 1687 N N . PHE A 1 225 ? -12.253 -0.199 0.286 1.00 88.69 225 PHE A N 1
ATOM 1688 C CA . PHE A 1 225 ? -11.155 -0.667 -0.557 1.00 88.69 225 PHE A CA 1
ATOM 1689 C C . PHE A 1 225 ? -11.566 -0.718 -2.025 1.00 88.69 225 PHE A C 1
ATOM 1691 O O . PHE A 1 225 ? -12.536 -1.388 -2.388 1.00 88.69 225 PHE A O 1
ATOM 1698 N N . THR A 1 226 ? -10.776 -0.077 -2.880 1.00 90.06 226 THR A N 1
ATOM 1699 C CA . THR A 1 226 ? -10.958 -0.068 -4.334 1.00 90.06 226 THR A CA 1
ATOM 1700 C C . THR A 1 226 ? -9.848 -0.854 -5.028 1.00 90.06 226 THR A C 1
ATOM 1702 O O . THR A 1 226 ? -8.777 -1.099 -4.466 1.00 90.06 226 THR A O 1
ATOM 1705 N N . ALA A 1 227 ? -10.108 -1.297 -6.259 1.00 84.06 227 ALA A N 1
ATOM 1706 C CA . ALA A 1 227 ? -9.071 -1.917 -7.070 1.00 84.06 227 ALA A CA 1
ATOM 1707 C C . ALA A 1 227 ? -8.011 -0.868 -7.427 1.00 84.06 227 ALA A C 1
ATOM 1709 O O . ALA A 1 227 ? -8.330 0.261 -7.799 1.00 84.06 227 ALA A O 1
ATOM 1710 N N . HIS A 1 228 ? -6.737 -1.240 -7.322 1.00 79.12 228 HIS A N 1
ATOM 1711 C CA . HIS A 1 228 ? -5.658 -0.330 -7.677 1.00 79.12 228 HIS A CA 1
ATOM 1712 C C . HIS A 1 228 ? -5.535 -0.251 -9.211 1.00 79.12 228 HIS A C 1
ATOM 1714 O O . HIS A 1 228 ? -5.245 -1.276 -9.836 1.00 79.12 228 HIS A O 1
ATOM 1720 N N . PRO A 1 229 ? -5.682 0.935 -9.833 1.00 65.38 229 PRO A N 1
ATOM 1721 C CA . PRO A 1 229 ? -5.808 1.064 -11.290 1.00 65.38 229 PRO A CA 1
ATOM 1722 C C . PRO A 1 229 ? -4.562 0.597 -12.058 1.00 65.38 229 PRO A C 1
ATOM 1724 O O . PRO A 1 229 ? -4.652 0.206 -13.219 1.00 65.38 229 PRO A O 1
ATOM 1727 N N . THR A 1 230 ? -3.393 0.623 -11.413 1.00 64.06 230 THR A N 1
ATOM 1728 C CA . THR A 1 230 ? -2.088 0.367 -12.045 1.00 64.06 230 THR A CA 1
ATOM 1729 C C . THR A 1 230 ? -1.185 -0.565 -11.230 1.00 64.06 230 THR A C 1
ATOM 1731 O O . THR A 1 230 ? 0.023 -0.355 -11.162 1.00 64.06 230 THR A O 1
ATOM 1734 N N . ASN A 1 231 ? -1.724 -1.604 -10.578 1.00 65.56 231 ASN A N 1
ATOM 1735 C CA . ASN A 1 231 ? -0.855 -2.530 -9.836 1.00 65.56 231 ASN A CA 1
ATOM 1736 C C . ASN A 1 231 ? -0.162 -3.536 -10.773 1.00 65.56 231 ASN A C 1
ATOM 1738 O O . ASN A 1 231 ? -0.685 -4.615 -11.072 1.00 65.56 231 ASN A O 1
ATOM 1742 N N . LEU A 1 232 ? 1.022 -3.151 -11.252 1.00 66.69 232 LEU A N 1
ATOM 1743 C CA . LEU A 1 232 ? 1.855 -3.943 -12.159 1.00 66.69 232 LEU A CA 1
ATOM 1744 C C . LEU A 1 232 ? 2.698 -4.997 -11.430 1.00 66.69 232 LEU A C 1
ATOM 1746 O O . LEU A 1 232 ? 3.195 -5.922 -12.073 1.00 66.69 232 LEU A O 1
ATOM 1750 N N . HIS A 1 233 ? 2.840 -4.892 -10.107 1.00 74.50 233 HIS A N 1
ATOM 1751 C CA . HIS A 1 233 ? 3.744 -5.746 -9.347 1.00 74.50 233 HIS A CA 1
ATOM 1752 C C . HIS A 1 233 ? 3.074 -7.037 -8.882 1.00 74.50 233 HIS A C 1
ATOM 1754 O O . HIS A 1 233 ? 1.852 -7.150 -8.710 1.00 74.50 233 HIS A O 1
ATOM 1760 N N . ASN A 1 234 ? 3.916 -8.041 -8.656 1.00 77.00 234 ASN A N 1
ATOM 1761 C CA . ASN A 1 234 ? 3.515 -9.250 -7.964 1.00 77.00 234 ASN A CA 1
ATOM 1762 C C . ASN A 1 234 ? 3.294 -8.926 -6.468 1.00 77.00 234 ASN A C 1
ATOM 1764 O O . ASN A 1 234 ? 4.231 -8.443 -5.822 1.00 77.00 234 ASN A O 1
ATOM 1768 N N . PRO A 1 235 ? 2.106 -9.212 -5.894 1.00 77.81 235 PRO A N 1
ATOM 1769 C CA . PRO A 1 235 ? 1.831 -8.990 -4.473 1.00 77.81 235 PRO A CA 1
ATOM 1770 C C . PRO A 1 235 ? 2.855 -9.637 -3.534 1.00 77.81 235 PRO A C 1
ATOM 1772 O O . PRO A 1 235 ? 3.172 -9.084 -2.486 1.00 77.81 235 PRO A O 1
ATOM 1775 N N . GLU A 1 236 ? 3.413 -10.787 -3.909 1.00 81.25 236 GLU A N 1
ATOM 1776 C CA . GLU A 1 236 ? 4.425 -11.482 -3.115 1.00 81.25 236 GLU A CA 1
ATOM 1777 C C . GLU A 1 236 ? 5.724 -10.671 -3.001 1.00 81.25 236 GLU A C 1
ATOM 1779 O O . GLU A 1 236 ? 6.294 -10.569 -1.915 1.00 81.25 236 GLU A O 1
ATOM 1784 N N . SER A 1 237 ? 6.164 -10.035 -4.092 1.00 84.94 237 SER A N 1
ATOM 1785 C CA . SER A 1 237 ? 7.360 -9.184 -4.083 1.00 84.94 237 SER A CA 1
ATOM 1786 C C . SER A 1 237 ? 7.145 -7.930 -3.234 1.00 84.94 237 SER A C 1
ATOM 1788 O O . SER A 1 237 ? 8.033 -7.550 -2.473 1.00 84.94 237 SER A O 1
ATOM 1790 N N . ILE A 1 238 ? 5.948 -7.337 -3.290 1.00 86.19 238 ILE A N 1
ATOM 1791 C CA . ILE A 1 238 ? 5.573 -6.203 -2.431 1.00 86.19 238 ILE A CA 1
ATOM 1792 C C . ILE A 1 238 ? 5.512 -6.621 -0.956 1.00 86.19 238 ILE A C 1
ATOM 1794 O O . ILE A 1 238 ? 6.002 -5.904 -0.086 1.00 86.19 238 ILE A O 1
ATOM 1798 N N . ASN A 1 239 ? 4.970 -7.801 -0.649 1.00 84.50 239 ASN A N 1
ATOM 1799 C CA . ASN A 1 239 ? 4.955 -8.328 0.716 1.00 84.50 239 ASN A CA 1
ATOM 1800 C C . ASN A 1 239 ? 6.369 -8.581 1.249 1.00 84.50 239 ASN A C 1
ATOM 1802 O O . ASN A 1 239 ? 6.648 -8.247 2.399 1.00 84.50 239 ASN A O 1
ATOM 1806 N N . ARG A 1 240 ? 7.273 -9.112 0.416 1.00 87.94 240 ARG A N 1
ATOM 1807 C CA . ARG A 1 240 ? 8.686 -9.289 0.775 1.00 87.94 240 ARG A CA 1
ATOM 1808 C C . ARG A 1 240 ? 9.371 -7.951 1.050 1.00 87.94 240 ARG A C 1
ATOM 1810 O O . ARG A 1 240 ? 10.059 -7.836 2.058 1.00 87.94 240 ARG A O 1
ATOM 1817 N N . LEU A 1 241 ? 9.136 -6.943 0.209 1.00 91.69 241 LEU A N 1
ATOM 1818 C CA . LEU A 1 241 ? 9.641 -5.586 0.426 1.00 91.69 241 LEU A CA 1
ATOM 1819 C C . LEU A 1 241 ? 9.136 -5.002 1.755 1.00 91.69 241 LEU A C 1
ATOM 1821 O O . LEU A 1 241 ? 9.931 -4.513 2.552 1.00 91.69 241 LEU A O 1
ATOM 1825 N N . ASN A 1 242 ? 7.834 -5.111 2.030 1.00 90.75 242 ASN A N 1
ATOM 1826 C CA . ASN A 1 242 ? 7.249 -4.641 3.288 1.00 90.75 242 ASN A CA 1
ATOM 1827 C C . ASN A 1 242 ? 7.823 -5.373 4.511 1.00 90.75 242 ASN A C 1
ATOM 1829 O O . ASN A 1 242 ? 8.046 -4.749 5.542 1.00 90.75 242 ASN A O 1
ATOM 1833 N N . ALA A 1 243 ? 8.084 -6.679 4.411 1.00 90.69 243 ALA A N 1
ATOM 1834 C CA . ALA A 1 243 ? 8.710 -7.448 5.488 1.00 90.69 243 ALA A CA 1
ATOM 1835 C C . ALA A 1 243 ? 10.178 -7.051 5.731 1.00 90.69 243 ALA A C 1
ATOM 1837 O O . ALA A 1 243 ? 10.690 -7.219 6.836 1.00 90.69 243 ALA A O 1
ATOM 1838 N N . ALA A 1 244 ? 10.849 -6.516 4.710 1.00 92.81 244 ALA A N 1
ATOM 1839 C CA . ALA A 1 244 ? 12.229 -6.054 4.776 1.00 92.81 244 ALA A CA 1
ATOM 1840 C C . ALA A 1 244 ? 12.375 -4.584 5.217 1.00 92.81 244 ALA A C 1
ATOM 1842 O O . ALA A 1 244 ? 13.510 -4.134 5.364 1.00 92.81 244 ALA A O 1
ATOM 1843 N N . SER A 1 245 ? 11.281 -3.842 5.452 1.00 91.81 245 SER A N 1
ATOM 1844 C CA . SER A 1 245 ? 11.275 -2.374 5.640 1.00 91.81 245 SER A CA 1
ATOM 1845 C C . SER A 1 245 ? 12.313 -1.854 6.646 1.00 91.81 245 SER A C 1
ATOM 1847 O O . SER A 1 245 ? 12.994 -0.856 6.397 1.00 91.81 245 SER A O 1
ATOM 1849 N N . HIS A 1 246 ? 12.485 -2.560 7.766 1.00 90.12 246 HIS A N 1
ATOM 1850 C CA . HIS A 1 246 ? 13.405 -2.184 8.842 1.00 90.12 246 HIS A CA 1
ATOM 1851 C C . HIS A 1 246 ? 14.885 -2.458 8.536 1.00 90.12 246 HIS A C 1
ATOM 1853 O O . HIS A 1 246 ? 15.736 -1.975 9.271 1.00 90.12 246 HIS A O 1
ATOM 1859 N N . ARG A 1 247 ? 15.193 -3.232 7.488 1.00 91.31 247 ARG A N 1
ATOM 1860 C CA . ARG A 1 247 ? 16.543 -3.718 7.150 1.00 91.31 247 ARG A CA 1
ATOM 1861 C C . ARG A 1 247 ? 16.971 -3.362 5.724 1.00 91.31 247 ARG A C 1
ATOM 1863 O O . ARG A 1 247 ? 17.854 -4.005 5.169 1.00 91.31 247 ARG A O 1
ATOM 1870 N N . LEU A 1 248 ? 16.330 -2.378 5.094 1.00 90.06 248 LEU A N 1
ATOM 1871 C CA . LEU A 1 248 ? 16.648 -1.978 3.715 1.00 90.06 248 LEU A CA 1
ATOM 1872 C C . LEU A 1 248 ? 18.035 -1.328 3.559 1.00 90.06 248 LEU A C 1
ATOM 1874 O O . LEU A 1 248 ? 18.494 -1.154 2.439 1.00 90.06 248 LEU A O 1
ATOM 1878 N N . ASP A 1 249 ? 18.692 -0.971 4.659 1.00 85.88 249 ASP A N 1
ATOM 1879 C CA . ASP A 1 249 ? 20.082 -0.517 4.732 1.00 85.88 249 ASP A CA 1
ATOM 1880 C C . ASP A 1 249 ? 21.105 -1.672 4.734 1.00 85.88 249 ASP A C 1
ATOM 1882 O O . ASP A 1 249 ? 22.285 -1.449 4.450 1.00 85.88 249 ASP A O 1
ATOM 1886 N N . ASP A 1 250 ? 20.671 -2.909 5.006 1.00 90.19 250 ASP A N 1
ATOM 1887 C CA . ASP A 1 250 ? 21.494 -4.112 4.868 1.00 90.19 250 ASP A CA 1
ATOM 1888 C C . ASP A 1 250 ? 21.649 -4.457 3.372 1.00 90.19 250 ASP A C 1
ATOM 1890 O O . ASP A 1 250 ? 20.657 -4.756 2.695 1.00 90.19 250 ASP A O 1
ATOM 1894 N N . PRO A 1 251 ? 22.885 -4.466 2.832 1.00 87.75 251 PRO A N 1
ATOM 1895 C CA . PRO A 1 251 ? 23.123 -4.660 1.403 1.00 87.75 251 PRO A CA 1
ATOM 1896 C C . PRO A 1 251 ? 22.648 -6.024 0.892 1.00 87.75 251 PRO A C 1
ATOM 1898 O O . PRO A 1 251 ? 22.300 -6.149 -0.285 1.00 87.75 251 PRO A O 1
ATOM 1901 N N . THR A 1 252 ? 22.633 -7.048 1.749 1.00 91.12 252 THR A N 1
ATOM 1902 C CA . THR A 1 252 ? 22.195 -8.401 1.380 1.00 91.12 252 THR A CA 1
ATOM 1903 C C . THR A 1 252 ? 20.678 -8.439 1.263 1.00 91.12 252 THR A C 1
ATOM 1905 O O . THR A 1 252 ? 20.140 -8.903 0.260 1.00 91.12 252 THR A O 1
ATOM 1908 N N . VAL A 1 253 ? 19.984 -7.869 2.254 1.00 92.31 253 VAL A N 1
ATOM 1909 C CA . VAL A 1 253 ? 18.517 -7.779 2.274 1.00 92.31 253 VAL A CA 1
ATOM 1910 C C . VAL A 1 253 ? 18.009 -6.920 1.122 1.00 92.31 253 VAL A C 1
ATOM 1912 O O . VAL A 1 253 ? 17.043 -7.299 0.453 1.00 92.31 253 VAL A O 1
ATOM 1915 N N . LEU A 1 254 ? 18.661 -5.785 0.862 1.00 90.69 254 LEU A N 1
ATOM 1916 C CA . LEU A 1 254 ? 18.289 -4.913 -0.242 1.00 90.69 254 LEU A CA 1
ATOM 1917 C C . LEU A 1 254 ? 18.470 -5.622 -1.585 1.00 90.69 254 LEU A C 1
ATOM 1919 O O . LEU A 1 254 ? 17.541 -5.623 -2.387 1.00 90.69 254 LEU A O 1
ATOM 1923 N N . ARG A 1 255 ? 19.615 -6.278 -1.820 1.00 89.25 255 ARG A N 1
ATOM 1924 C CA . ARG A 1 255 ? 19.860 -7.048 -3.051 1.00 89.25 255 ARG A CA 1
ATOM 1925 C C . ARG A 1 255 ? 18.799 -8.118 -3.268 1.00 89.25 255 ARG A C 1
ATOM 1927 O O . ARG A 1 255 ? 18.214 -8.185 -4.342 1.00 89.25 255 ARG A O 1
ATOM 1934 N N . ASP A 1 256 ? 18.512 -8.909 -2.244 1.00 89.75 256 ASP A N 1
ATOM 1935 C CA . ASP A 1 256 ? 17.501 -9.962 -2.291 1.00 89.75 256 ASP A CA 1
ATOM 1936 C C . ASP A 1 256 ? 16.099 -9.425 -2.599 1.00 89.75 256 ASP A C 1
ATOM 1938 O O . ASP A 1 256 ? 15.332 -10.031 -3.351 1.00 89.75 256 ASP A O 1
ATOM 1942 N N . THR A 1 257 ? 15.764 -8.273 -2.020 1.00 90.50 257 THR A N 1
ATOM 1943 C CA . THR A 1 257 ? 14.483 -7.599 -2.238 1.00 90.50 257 THR A CA 1
ATOM 1944 C C . THR A 1 257 ? 14.396 -7.037 -3.654 1.00 90.50 257 THR A C 1
ATOM 1946 O O . THR A 1 257 ? 13.407 -7.283 -4.343 1.00 90.50 257 THR 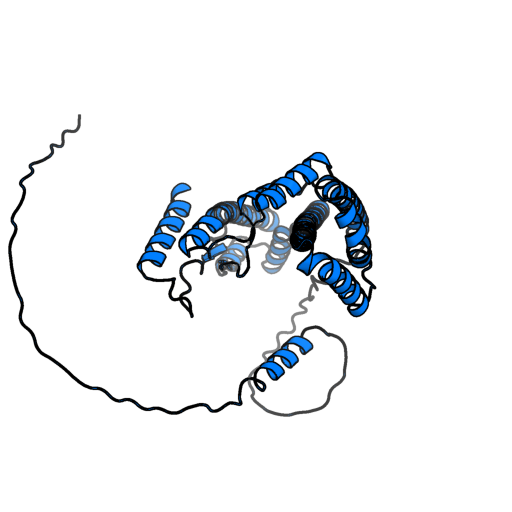A O 1
ATOM 1949 N N . CYS A 1 258 ? 15.446 -6.361 -4.124 1.00 87.25 258 CYS A N 1
ATOM 1950 C CA . CYS A 1 258 ? 15.556 -5.864 -5.493 1.00 87.25 258 CYS A CA 1
ATOM 1951 C C . CYS A 1 258 ? 15.480 -7.005 -6.510 1.00 87.25 258 CYS A C 1
ATOM 1953 O O . CYS A 1 258 ? 14.744 -6.895 -7.483 1.00 87.25 258 CYS A O 1
ATOM 1955 N N . ASN A 1 259 ? 16.150 -8.131 -6.262 1.00 85.94 259 ASN A N 1
ATOM 1956 C CA . ASN A 1 259 ? 16.098 -9.305 -7.131 1.00 85.94 259 ASN A CA 1
ATOM 1957 C C . ASN A 1 259 ? 14.691 -9.911 -7.177 1.00 85.94 259 ASN A C 1
ATOM 1959 O O . ASN A 1 259 ? 14.194 -10.236 -8.254 1.00 85.94 259 ASN A O 1
ATOM 1963 N N . ALA A 1 260 ? 14.008 -10.015 -6.033 1.00 85.94 260 ALA A N 1
ATOM 1964 C CA . ALA A 1 260 ? 12.628 -10.494 -5.978 1.00 85.94 260 ALA A CA 1
ATOM 1965 C C . ALA A 1 260 ? 11.640 -9.545 -6.672 1.00 85.94 260 ALA A C 1
ATOM 1967 O O . ALA A 1 260 ? 10.662 -10.002 -7.273 1.00 85.94 260 ALA A O 1
ATOM 1968 N N . LEU A 1 261 ? 11.881 -8.234 -6.597 1.00 85.56 261 LEU A N 1
ATOM 1969 C CA . LEU A 1 261 ? 11.143 -7.245 -7.371 1.00 85.56 261 LEU A CA 1
ATOM 1970 C C . LEU A 1 261 ? 11.445 -7.444 -8.856 1.00 85.56 261 LEU A C 1
ATOM 1972 O O . LEU A 1 261 ? 10.513 -7.684 -9.609 1.00 85.56 261 LEU A O 1
ATOM 1976 N N . TRP A 1 262 ? 12.708 -7.477 -9.278 1.00 80.12 262 TRP A N 1
ATOM 1977 C CA . TRP A 1 262 ? 13.127 -7.550 -10.680 1.00 80.12 262 TRP A CA 1
ATOM 1978 C C . TRP A 1 262 ? 12.706 -8.834 -11.403 1.00 80.12 262 TRP A C 1
ATOM 1980 O O . TRP A 1 262 ? 12.118 -8.765 -12.484 1.00 80.12 262 TRP A O 1
ATOM 1990 N N . GLN A 1 263 ? 12.957 -10.007 -10.808 1.00 71.25 263 GLN A N 1
ATOM 1991 C CA . GLN A 1 263 ? 12.622 -11.314 -11.394 1.00 71.25 263 GLN A CA 1
ATOM 1992 C C . GLN A 1 263 ? 11.116 -11.473 -11.616 1.00 71.25 263 GLN A C 1
ATOM 1994 O O . GLN A 1 263 ? 10.687 -12.106 -12.579 1.00 71.25 263 GLN A O 1
ATOM 1999 N N . LYS A 1 264 ? 10.306 -10.875 -10.736 1.00 66.25 264 LYS A N 1
ATOM 2000 C CA . LYS A 1 264 ? 8.840 -10.887 -10.820 1.00 66.25 264 LYS A CA 1
ATOM 2001 C C . LYS A 1 264 ? 8.275 -9.596 -11.434 1.00 66.25 264 LYS A C 1
ATOM 2003 O O . LYS A 1 264 ? 7.059 -9.484 -11.577 1.00 66.25 264 LYS A O 1
ATOM 2008 N N . SER A 1 265 ? 9.135 -8.655 -11.838 1.00 57.53 265 SER A N 1
ATOM 2009 C CA . SER A 1 265 ? 8.782 -7.435 -12.571 1.00 57.53 265 SER A CA 1
ATOM 2010 C C . SER A 1 265 ? 8.742 -7.745 -14.057 1.00 57.53 265 SER A C 1
ATOM 2012 O O . SER A 1 265 ? 9.665 -7.471 -14.823 1.00 57.53 265 SER A O 1
ATOM 2014 N N . GLY A 1 266 ? 7.646 -8.355 -14.475 1.00 54.56 266 GLY A N 1
ATOM 2015 C CA . GLY A 1 266 ? 7.168 -8.305 -15.845 1.00 54.56 266 GLY A CA 1
ATOM 2016 C C . GLY A 1 266 ? 5.747 -7.780 -15.775 1.00 54.56 266 GLY A C 1
ATOM 2017 O O . GLY A 1 266 ? 4.967 -8.275 -14.962 1.00 54.56 266 GLY A O 1
ATOM 2018 N N . GLY A 1 267 ? 5.409 -6.772 -16.586 1.00 54.62 267 GLY A N 1
ATOM 2019 C CA . GLY A 1 267 ? 4.011 -6.375 -16.738 1.00 54.62 267 GLY A CA 1
ATOM 2020 C C . GLY A 1 267 ? 3.174 -7.631 -16.979 1.00 54.62 267 GLY A C 1
ATOM 2021 O O . GLY A 1 267 ? 3.584 -8.504 -17.750 1.00 54.62 267 GLY A O 1
ATOM 2022 N N . ARG A 1 268 ? 2.059 -7.779 -16.254 1.00 58.44 268 ARG A N 1
ATOM 2023 C CA . ARG A 1 268 ? 1.218 -8.977 -16.366 1.00 58.44 268 ARG A CA 1
ATOM 2024 C C . ARG A 1 268 ? 0.887 -9.189 -17.845 1.00 58.44 268 ARG A C 1
ATOM 2026 O O . ARG A 1 268 ? 0.318 -8.304 -18.474 1.00 58.44 268 ARG A O 1
ATOM 2033 N N . ALA A 1 269 ? 1.224 -10.361 -18.392 1.00 58.44 269 ALA A N 1
ATOM 2034 C CA . ALA A 1 269 ? 0.996 -10.668 -19.809 1.00 58.44 269 ALA A CA 1
ATOM 2035 C C . ALA A 1 269 ? -0.492 -10.590 -20.205 1.00 58.44 269 ALA A C 1
ATOM 2037 O O . ALA A 1 269 ? -0.823 -10.490 -21.384 1.00 58.44 269 ALA A O 1
ATOM 2038 N N . LYS A 1 270 ? -1.398 -10.647 -19.219 1.00 63.94 270 LYS A N 1
ATOM 2039 C CA . LYS A 1 270 ? -2.843 -10.494 -19.383 1.00 63.94 270 LYS A CA 1
ATOM 2040 C C . LYS A 1 270 ? -3.411 -9.594 -18.290 1.00 63.94 270 LYS A C 1
ATOM 2042 O O . LYS A 1 270 ? -2.939 -9.614 -17.151 1.00 63.94 270 LYS A O 1
ATOM 2047 N N . ARG A 1 271 ? -4.465 -8.851 -18.641 1.00 71.88 271 ARG A N 1
ATOM 2048 C CA . ARG A 1 271 ? -5.280 -8.093 -17.685 1.00 71.88 271 ARG A CA 1
ATOM 2049 C C . ARG A 1 271 ? -5.771 -9.038 -16.572 1.00 71.88 271 ARG A C 1
ATOM 2051 O O . ARG A 1 271 ? -6.222 -10.139 -16.897 1.00 71.88 271 ARG A O 1
ATOM 2058 N N . PRO A 1 272 ? -5.675 -8.656 -15.287 1.00 75.06 272 PRO A N 1
ATOM 2059 C CA . PRO A 1 272 ? -6.187 -9.472 -14.189 1.00 75.06 272 PRO A CA 1
ATOM 2060 C C . PRO A 1 272 ? -7.691 -9.701 -14.348 1.00 75.06 272 PRO A C 1
ATOM 2062 O O . PRO A 1 272 ? -8.410 -8.811 -14.802 1.00 75.06 272 PRO A O 1
ATOM 2065 N N . SER A 1 273 ? -8.170 -10.886 -13.970 1.00 86.25 273 SER A N 1
ATOM 2066 C CA . SER A 1 273 ? -9.604 -11.073 -13.763 1.00 86.25 273 SER A CA 1
ATOM 2067 C C . SER A 1 273 ? -10.034 -10.325 -12.496 1.00 86.25 273 SER A C 1
ATOM 2069 O O . SER A 1 273 ? -9.234 -10.127 -11.578 1.00 86.25 273 SER A O 1
ATOM 2071 N N . VAL A 1 274 ? -11.314 -9.973 -12.415 1.00 87.94 274 VAL A N 1
ATOM 2072 C CA . VAL A 1 274 ? -11.907 -9.357 -11.217 1.00 87.94 274 VAL A CA 1
ATOM 2073 C C . VAL A 1 274 ? -11.697 -10.242 -9.981 1.00 87.94 274 VAL A C 1
ATOM 2075 O O . VAL A 1 274 ? -11.359 -9.757 -8.903 1.00 87.94 274 VAL A O 1
ATOM 2078 N N . ARG A 1 275 ? -11.817 -11.565 -10.145 1.00 88.56 275 ARG A N 1
ATOM 2079 C CA . ARG A 1 275 ? -11.541 -12.528 -9.074 1.00 88.56 275 ARG A CA 1
ATOM 2080 C C . ARG A 1 275 ? -10.083 -12.474 -8.614 1.00 88.56 275 ARG A C 1
ATOM 2082 O O . ARG A 1 275 ? -9.845 -12.450 -7.413 1.00 88.56 275 ARG A O 1
ATOM 2089 N N . ASN A 1 276 ? -9.121 -12.385 -9.534 1.00 85.94 276 ASN A N 1
ATOM 2090 C CA . ASN A 1 276 ? -7.707 -12.272 -9.170 1.00 85.94 276 ASN A CA 1
ATOM 2091 C C . ASN A 1 276 ? -7.439 -10.980 -8.384 1.00 85.94 276 ASN A C 1
ATOM 2093 O O . ASN A 1 276 ? -6.611 -10.968 -7.478 1.00 85.94 276 ASN A O 1
ATOM 2097 N N . GLU A 1 277 ? -8.110 -9.874 -8.716 1.00 86.38 277 GLU A N 1
ATOM 2098 C CA . GLU A 1 277 ? -8.015 -8.634 -7.935 1.00 86.38 277 GLU A CA 1
ATOM 2099 C C . GLU A 1 277 ? -8.569 -8.812 -6.517 1.00 86.38 277 GLU A C 1
ATOM 2101 O O . GLU A 1 277 ? -7.938 -8.364 -5.560 1.00 86.38 277 GLU A O 1
ATOM 2106 N N . ALA A 1 278 ? -9.685 -9.522 -6.353 1.00 89.00 278 ALA A N 1
ATOM 2107 C CA . ALA A 1 278 ? -10.219 -9.855 -5.033 1.00 89.00 278 ALA A CA 1
ATOM 2108 C C . ALA A 1 278 ? -9.282 -10.784 -4.230 1.00 89.00 278 ALA A C 1
ATOM 2110 O O . ALA A 1 278 ? -9.025 -10.541 -3.049 1.00 89.00 278 ALA A O 1
ATOM 2111 N N . GLU A 1 279 ? -8.704 -11.806 -4.868 1.00 88.94 279 GLU A N 1
ATOM 2112 C CA . GLU A 1 279 ? -7.732 -12.721 -4.249 1.00 88.94 279 GLU A CA 1
ATOM 2113 C C . GLU A 1 279 ? -6.473 -11.977 -3.791 1.00 88.94 279 GLU A C 1
ATOM 2115 O O . GLU A 1 279 ? -6.033 -12.144 -2.652 1.00 88.94 279 GLU A O 1
ATOM 2120 N N . ASN A 1 280 ? -5.957 -11.062 -4.615 1.00 83.62 280 ASN A N 1
ATOM 2121 C CA . ASN A 1 280 ? -4.811 -10.224 -4.257 1.00 83.62 280 ASN A CA 1
ATOM 2122 C C . ASN A 1 280 ? -5.080 -9.333 -3.030 1.00 83.62 280 ASN A C 1
ATOM 2124 O O . ASN A 1 280 ? -4.144 -9.000 -2.306 1.00 83.62 280 ASN A O 1
ATOM 2128 N N . ASN A 1 281 ? -6.339 -8.969 -2.768 1.00 85.19 281 ASN A N 1
ATOM 2129 C CA . ASN A 1 281 ? -6.722 -8.139 -1.622 1.00 85.19 281 ASN A CA 1
ATOM 2130 C C . ASN A 1 281 ? -6.956 -8.930 -0.326 1.00 85.19 281 ASN A C 1
ATOM 2132 O O . ASN A 1 281 ? -6.949 -8.355 0.765 1.00 85.19 281 ASN A O 1
ATOM 2136 N N . THR A 1 282 ? -7.094 -10.253 -0.406 1.00 87.62 282 THR A N 1
ATOM 2137 C CA . THR A 1 282 ? -7.359 -11.117 0.754 1.00 87.62 282 THR A CA 1
ATOM 2138 C C . THR A 1 282 ? -6.334 -10.967 1.895 1.00 87.62 282 THR A C 1
ATOM 2140 O O . THR A 1 282 ? -6.752 -10.836 3.051 1.00 87.62 282 THR A O 1
ATOM 2143 N N . PRO A 1 283 ? -5.006 -10.938 1.647 1.00 85.50 283 PRO A N 1
ATOM 2144 C CA . PRO A 1 283 ? -4.025 -10.729 2.715 1.00 85.50 283 PRO A CA 1
ATOM 2145 C C . PRO A 1 283 ? -4.205 -9.395 3.452 1.00 85.50 283 PRO A C 1
ATOM 2147 O O . PRO A 1 283 ? -4.010 -9.329 4.669 1.00 85.50 283 PRO A O 1
ATOM 2150 N N . HIS A 1 284 ? -4.618 -8.344 2.736 1.00 84.81 284 HIS A N 1
ATOM 2151 C CA . HIS A 1 284 ? -4.872 -7.026 3.316 1.00 84.81 284 HIS A CA 1
ATOM 2152 C C . HIS A 1 284 ? -6.106 -7.051 4.218 1.00 84.81 284 HIS A C 1
ATOM 2154 O O . HIS A 1 284 ? -6.009 -6.611 5.362 1.00 84.81 284 HIS A O 1
ATOM 2160 N N . LEU A 1 285 ? -7.212 -7.655 3.768 1.00 87.19 285 LEU A N 1
ATOM 2161 C CA . LEU A 1 285 ? -8.423 -7.819 4.583 1.00 87.19 285 LEU A CA 1
ATOM 2162 C C . LEU A 1 285 ? -8.126 -8.543 5.905 1.00 87.19 285 LEU A C 1
ATOM 2164 O O . LEU A 1 285 ? -8.499 -8.058 6.974 1.00 87.19 285 LEU A O 1
ATOM 2168 N N . LYS A 1 286 ? -7.359 -9.642 5.858 1.00 88.00 286 LYS A N 1
ATOM 2169 C CA . LYS A 1 286 ? -6.923 -10.376 7.062 1.00 88.00 286 LYS A CA 1
ATOM 2170 C C . LYS A 1 286 ? -6.114 -9.496 8.017 1.00 88.00 286 LYS A C 1
ATOM 2172 O O . LYS A 1 286 ? -6.312 -9.548 9.234 1.00 88.00 286 LYS A O 1
ATOM 2177 N N . ARG A 1 287 ? -5.193 -8.687 7.481 1.00 87.31 287 ARG A N 1
ATOM 2178 C CA . ARG A 1 287 ? -4.384 -7.756 8.279 1.00 87.31 287 ARG A CA 1
ATOM 2179 C C . ARG A 1 287 ? -5.266 -6.697 8.936 1.00 87.31 287 ARG A C 1
ATOM 2181 O O . ARG A 1 287 ? -5.157 -6.506 10.141 1.00 87.31 287 ARG A O 1
ATOM 2188 N N . ILE A 1 288 ? -6.165 -6.064 8.188 1.00 88.50 288 ILE A N 1
ATOM 2189 C CA . ILE A 1 288 ? -7.020 -4.984 8.698 1.00 88.50 288 ILE A CA 1
ATOM 2190 C C . ILE A 1 288 ? -7.950 -5.490 9.797 1.00 88.50 288 ILE A C 1
ATOM 2192 O O . ILE A 1 288 ? -8.029 -4.864 10.846 1.00 88.50 288 ILE A O 1
ATOM 2196 N N . GLN A 1 289 ? -8.573 -6.659 9.627 1.00 86.44 289 GLN A N 1
ATOM 2197 C CA . GLN A 1 289 ? -9.394 -7.266 10.682 1.00 86.44 289 GLN A CA 1
ATOM 2198 C C . GLN A 1 289 ? -8.616 -7.443 11.996 1.00 86.44 289 GLN A C 1
ATOM 2200 O O . GLN A 1 289 ? -9.178 -7.325 13.085 1.00 86.44 289 GLN A O 1
ATOM 2205 N N . ARG A 1 290 ? -7.314 -7.749 11.921 1.00 89.12 290 ARG A N 1
ATOM 2206 C CA . ARG A 1 290 ? -6.448 -7.822 13.102 1.00 89.12 290 ARG A CA 1
ATOM 2207 C C . ARG A 1 290 ? -6.148 -6.445 13.682 1.00 89.12 290 ARG A C 1
ATOM 2209 O O . ARG A 1 290 ? -6.262 -6.294 14.896 1.00 89.12 290 ARG A O 1
ATOM 2216 N N . GLU A 1 291 ? -5.784 -5.478 12.849 1.00 91.12 291 GLU A N 1
ATOM 2217 C CA . GLU A 1 291 ? -5.438 -4.134 13.319 1.00 91.12 291 GLU A CA 1
ATOM 2218 C C . GLU A 1 291 ? -6.65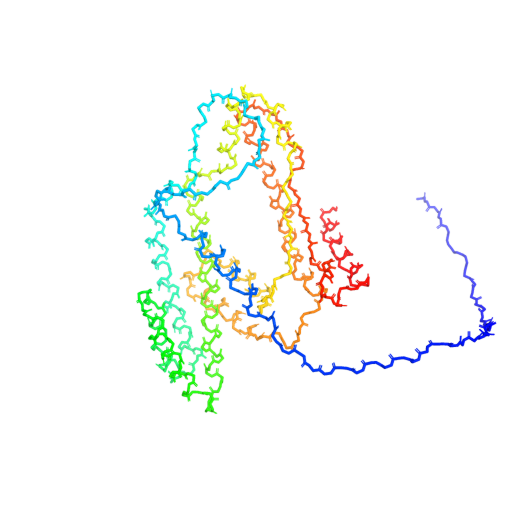5 -3.381 13.884 1.00 91.12 291 GLU A C 1
ATOM 2220 O O . GLU A 1 291 ? -6.520 -2.707 14.898 1.00 91.12 291 GLU A O 1
ATOM 2225 N N . ILE A 1 292 ? -7.865 -3.579 13.345 1.00 92.19 292 ILE A N 1
ATOM 2226 C CA . ILE A 1 292 ? -9.106 -2.999 13.890 1.00 92.19 292 ILE A CA 1
ATOM 2227 C C . ILE A 1 292 ? -9.308 -3.383 15.356 1.00 92.19 292 ILE A C 1
ATOM 2229 O O . ILE A 1 292 ? -9.621 -2.527 16.180 1.00 92.19 292 ILE A O 1
ATOM 2233 N N . ARG A 1 293 ? -9.094 -4.654 15.715 1.00 90.44 293 ARG A N 1
ATOM 2234 C CA . ARG A 1 293 ? -9.200 -5.091 17.117 1.00 90.44 293 ARG A CA 1
ATOM 2235 C C . ARG A 1 293 ? -8.137 -4.449 18.002 1.00 90.44 293 ARG A C 1
ATOM 2237 O O . ARG A 1 293 ? -8.406 -4.150 19.159 1.00 90.44 293 ARG A O 1
ATOM 2244 N N . ARG A 1 294 ? -6.928 -4.249 17.467 1.00 92.38 294 ARG A N 1
ATOM 2245 C CA . ARG A 1 294 ? -5.845 -3.570 18.186 1.00 92.38 294 ARG A CA 1
ATOM 2246 C C . ARG A 1 294 ? -6.212 -2.115 18.476 1.00 92.38 294 ARG A C 1
ATOM 2248 O O . ARG A 1 294 ? -6.012 -1.685 19.604 1.00 92.38 294 ARG A O 1
ATOM 2255 N N . VAL A 1 295 ? -6.786 -1.410 17.502 1.00 93.38 295 VAL A N 1
ATOM 2256 C CA . VAL A 1 295 ? -7.235 -0.021 17.668 1.00 93.38 295 VAL A CA 1
ATOM 2257 C C . VAL A 1 295 ? -8.358 0.080 18.702 1.00 93.38 295 VAL A C 1
ATOM 2259 O O . VAL A 1 295 ? -8.244 0.890 19.613 1.00 93.38 295 VAL A O 1
ATOM 2262 N N . HIS A 1 296 ? -9.385 -0.778 18.645 1.00 94.31 296 HIS A N 1
ATOM 2263 C CA . HIS A 1 296 ? -10.442 -0.786 19.671 1.00 94.31 296 HIS A CA 1
ATOM 2264 C C . HIS A 1 296 ? -9.874 -1.038 21.071 1.00 94.31 296 HIS A C 1
ATOM 2266 O O . HIS A 1 296 ? -10.172 -0.292 21.993 1.00 94.31 296 HIS A O 1
ATOM 2272 N N . LYS A 1 297 ? -8.954 -2.003 21.212 1.00 94.12 297 LYS A N 1
ATOM 2273 C CA . LYS A 1 297 ? -8.272 -2.243 22.489 1.00 94.12 297 LYS A CA 1
ATOM 2274 C C . LYS A 1 297 ? -7.507 -1.007 22.982 1.00 94.12 297 LYS A C 1
ATOM 2276 O O . LYS A 1 297 ? -7.499 -0.751 24.179 1.00 94.12 297 LYS A O 1
ATOM 2281 N N . GLN A 1 298 ? -6.848 -0.263 22.093 1.00 94.50 298 GLN A N 1
ATOM 2282 C CA . GLN A 1 298 ? -6.154 0.975 22.466 1.00 94.50 298 GLN A CA 1
ATOM 2283 C C . GLN A 1 298 ? -7.130 2.059 22.931 1.00 94.50 298 GLN A C 1
ATOM 2285 O O . GLN A 1 298 ? -6.834 2.739 23.910 1.00 94.50 298 GLN A O 1
ATOM 2290 N N . ILE A 1 299 ? -8.289 2.180 22.275 1.00 94.94 299 ILE A N 1
ATOM 2291 C CA . ILE A 1 299 ? -9.364 3.093 22.681 1.00 94.94 299 ILE A CA 1
ATOM 2292 C C . ILE A 1 299 ? -9.876 2.716 24.075 1.00 94.94 299 ILE A C 1
ATOM 2294 O O . ILE A 1 299 ? -9.835 3.557 24.967 1.00 94.94 299 ILE A O 1
ATOM 2298 N N . ASP A 1 300 ? -10.271 1.458 24.293 1.00 95.44 300 ASP A N 1
ATOM 2299 C CA . ASP A 1 300 ? -10.792 0.981 25.585 1.00 95.44 300 ASP A CA 1
ATOM 2300 C C . ASP A 1 300 ? -9.788 1.231 26.721 1.00 95.44 300 ASP A C 1
ATOM 2302 O O . ASP A 1 300 ? -10.127 1.792 27.761 1.00 95.44 300 ASP A O 1
ATOM 2306 N N . GLN A 1 301 ? -8.515 0.885 26.496 1.00 95.31 301 GLN A N 1
ATOM 2307 C CA . GLN A 1 301 ? -7.444 1.105 27.472 1.00 95.31 301 GLN A CA 1
ATOM 2308 C C . GLN A 1 301 ? -7.184 2.588 27.747 1.00 95.31 301 GLN A C 1
ATOM 2310 O O . GLN A 1 301 ? -6.754 2.939 28.842 1.00 95.31 301 GLN A O 1
ATOM 2315 N N . SER A 1 302 ? -7.378 3.453 26.755 1.00 95.38 302 SER A N 1
ATOM 2316 C CA . SER A 1 302 ? -7.211 4.891 26.929 1.00 95.38 302 SER A CA 1
ATOM 2317 C C . SER A 1 302 ? -8.378 5.507 27.702 1.00 95.38 302 SER A C 1
ATOM 2319 O O . SER A 1 302 ? -8.156 6.309 28.606 1.00 95.38 302 SER A O 1
ATOM 2321 N N . ILE A 1 303 ? -9.613 5.063 27.442 1.00 95.81 303 ILE A N 1
ATOM 2322 C CA . ILE A 1 303 ? -10.783 5.476 28.230 1.00 95.81 303 ILE A CA 1
ATOM 2323 C C . ILE A 1 303 ? -10.608 5.037 29.685 1.00 95.81 303 ILE A C 1
ATOM 2325 O O . ILE A 1 303 ? -10.826 5.833 30.595 1.00 95.81 303 ILE A O 1
ATOM 2329 N N . GLU A 1 304 ? -10.135 3.809 29.909 1.00 96.56 304 GLU A N 1
ATOM 2330 C CA . GLU A 1 304 ? -9.841 3.305 31.251 1.00 96.56 304 GLU A CA 1
ATOM 2331 C C . GLU A 1 304 ? -8.818 4.175 31.994 1.00 96.56 304 GLU A C 1
ATOM 2333 O O . GLU A 1 304 ? -9.026 4.480 33.167 1.00 96.56 304 GLU A O 1
ATOM 2338 N N . ARG A 1 305 ? -7.755 4.625 31.310 1.00 96.06 305 ARG A N 1
ATOM 2339 C CA . ARG A 1 305 ? -6.740 5.521 31.889 1.00 96.06 305 ARG A CA 1
ATOM 2340 C C . ARG A 1 305 ? -7.293 6.895 32.260 1.00 96.06 305 ARG A C 1
ATOM 2342 O O . ARG A 1 305 ? -6.946 7.407 33.321 1.00 96.06 305 ARG A O 1
ATOM 2349 N N . HIS A 1 306 ? -8.106 7.487 31.387 1.00 96.25 306 HIS A N 1
ATOM 2350 C CA . HIS A 1 306 ? -8.494 8.898 31.492 1.00 96.25 306 HIS A CA 1
ATOM 2351 C C . HIS A 1 306 ? -9.858 9.127 32.150 1.00 96.25 306 HIS A C 1
ATOM 2353 O O . HIS A 1 306 ? -10.122 10.221 32.619 1.00 96.25 306 HIS A O 1
ATOM 2359 N N . ALA A 1 307 ? -10.741 8.133 32.207 1.00 95.50 307 ALA A N 1
ATOM 2360 C CA . ALA A 1 307 ? -12.109 8.300 32.714 1.00 95.50 307 ALA A CA 1
ATOM 2361 C C . ALA A 1 307 ? -12.599 7.135 33.588 1.00 95.50 307 ALA A C 1
ATOM 2363 O O . ALA A 1 307 ? -13.481 7.309 34.428 1.00 95.50 307 ALA A O 1
ATOM 2364 N N . GLY A 1 308 ? -12.032 5.942 33.407 1.00 94.31 308 GLY A N 1
ATOM 2365 C CA . GLY A 1 308 ? -12.447 4.717 34.087 1.00 94.31 308 GLY A CA 1
ATOM 2366 C C . GLY A 1 308 ? -13.002 3.667 33.118 1.00 94.31 308 GLY A C 1
ATOM 2367 O O . GLY A 1 308 ? -13.082 3.900 31.912 1.00 94.31 308 GLY A O 1
ATOM 2368 N N . PRO A 1 309 ? -13.352 2.471 33.615 1.00 94.31 309 PRO A N 1
ATOM 2369 C CA . PRO A 1 309 ? -13.603 1.313 32.766 1.00 94.31 309 PRO A CA 1
ATOM 2370 C C . PRO A 1 309 ? -14.868 1.480 31.913 1.00 94.31 309 PRO A C 1
ATOM 2372 O O . PRO A 1 309 ? -15.976 1.597 32.437 1.00 94.31 309 PRO A O 1
ATOM 2375 N N . ALA A 1 310 ? -14.703 1.423 30.592 1.00 92.88 310 ALA A N 1
ATOM 2376 C CA . ALA A 1 310 ? -15.781 1.316 29.614 1.00 92.88 310 ALA A CA 1
ATOM 2377 C C . ALA A 1 310 ? -15.267 0.645 28.333 1.00 92.88 310 ALA A C 1
ATOM 2379 O O . ALA A 1 310 ? -14.087 0.744 28.007 1.00 92.88 310 ALA A O 1
ATOM 2380 N N . LEU A 1 311 ? -16.168 -0.029 27.614 1.00 94.06 311 LEU A N 1
ATOM 2381 C CA . LEU A 1 311 ? -15.875 -0.677 26.335 1.00 94.06 311 LEU A CA 1
ATOM 2382 C C . LEU A 1 311 ? -16.683 -0.009 25.233 1.00 94.06 311 LEU A C 1
ATOM 2384 O O . LEU A 1 311 ? -17.905 0.085 25.351 1.00 94.06 311 LEU A O 1
ATOM 2388 N N . VAL A 1 312 ? -16.027 0.460 24.177 1.00 93.88 312 VAL A N 1
ATOM 2389 C CA . VAL A 1 312 ? -16.735 1.088 23.054 1.00 93.88 312 VAL A CA 1
ATOM 2390 C C . VAL A 1 312 ? -17.406 0.045 22.164 1.00 93.88 312 VAL A C 1
ATOM 2392 O O . VAL A 1 312 ? -16.902 -1.067 21.991 1.00 93.88 312 VAL A O 1
ATOM 2395 N N . ASP A 1 313 ? -18.538 0.417 21.563 1.00 94.00 313 ASP A N 1
ATOM 2396 C CA . ASP A 1 313 ? -19.134 -0.395 20.504 1.00 94.00 313 ASP A CA 1
ATOM 2397 C C . ASP A 1 313 ? -18.209 -0.404 19.264 1.00 94.00 313 ASP A C 1
ATOM 2399 O O . ASP A 1 313 ? -17.350 0.473 19.124 1.00 94.00 313 ASP A O 1
ATOM 2403 N N . PRO A 1 314 ? -18.331 -1.381 18.344 1.00 91.94 314 PRO A N 1
ATOM 2404 C CA . PRO A 1 314 ? -17.521 -1.398 17.131 1.00 91.94 314 PRO A CA 1
ATOM 2405 C C . PRO A 1 314 ? -17.766 -0.157 16.260 1.00 91.94 314 PRO A C 1
ATOM 2407 O O . PRO A 1 314 ? -18.828 -0.014 15.658 1.00 91.94 314 PRO A O 1
ATOM 2410 N N . ILE A 1 315 ? -16.760 0.715 16.152 1.00 94.75 315 ILE A N 1
ATOM 2411 C CA . ILE A 1 315 ? -16.837 1.956 15.362 1.00 94.75 315 ILE A CA 1
ATOM 2412 C C . ILE A 1 315 ? -16.098 1.870 14.022 1.00 94.75 315 ILE A C 1
ATOM 2414 O O . ILE A 1 315 ? -16.290 2.733 13.167 1.00 94.75 315 ILE A O 1
ATOM 2418 N N . LEU A 1 316 ? -15.234 0.865 13.819 1.00 94.25 316 LEU A N 1
ATOM 2419 C CA . LEU A 1 316 ? -14.439 0.713 12.591 1.00 94.25 316 LEU A CA 1
ATOM 2420 C C . LEU A 1 316 ? -14.959 -0.423 11.709 1.00 94.25 316 LEU A C 1
ATOM 2422 O O . LEU A 1 316 ? -14.971 -1.579 12.133 1.00 94.25 316 LEU A O 1
ATOM 2426 N N . ASN A 1 317 ? -15.262 -0.097 10.453 1.00 90.62 317 ASN A N 1
ATOM 2427 C CA . ASN A 1 317 ? -15.730 -1.026 9.428 1.00 90.62 317 ASN A CA 1
ATOM 2428 C C . ASN A 1 317 ? -14.794 -1.056 8.210 1.00 90.62 317 ASN A C 1
ATOM 2430 O O . ASN A 1 317 ? -14.055 -0.107 7.927 1.00 90.62 317 ASN A O 1
ATOM 2434 N N . VAL A 1 318 ? -14.839 -2.170 7.477 1.00 89.94 318 VAL A N 1
ATOM 2435 C CA . VAL A 1 318 ? -14.105 -2.361 6.221 1.00 89.94 318 VAL A CA 1
ATOM 2436 C C . VAL A 1 318 ? -15.087 -2.767 5.147 1.00 89.94 318 VAL A C 1
ATOM 2438 O O . VAL A 1 318 ? -15.704 -3.824 5.249 1.00 89.94 318 VAL A O 1
ATOM 2441 N N . ASP A 1 319 ? -15.141 -1.963 4.099 1.00 90.62 319 ASP A N 1
ATOM 2442 C CA . ASP A 1 319 ? -15.961 -2.199 2.923 1.00 90.62 319 ASP A CA 1
ATOM 2443 C C . ASP A 1 319 ? -15.074 -2.381 1.691 1.00 90.62 319 ASP A C 1
ATOM 2445 O O . ASP A 1 319 ? -13.879 -2.066 1.690 1.00 90.62 319 ASP A O 1
ATOM 2449 N N . SER A 1 320 ? -15.645 -2.900 0.606 1.00 90.00 320 SER A N 1
ATOM 2450 C CA . SER A 1 320 ? -14.903 -3.096 -0.634 1.00 90.00 320 SER A CA 1
ATOM 2451 C C . SER A 1 320 ? -15.771 -2.903 -1.866 1.00 90.00 320 SER A C 1
ATOM 2453 O O . SER A 1 320 ? -16.877 -3.425 -1.958 1.00 90.00 320 SER A O 1
ATOM 2455 N N . TRP A 1 321 ? -15.224 -2.186 -2.843 1.00 93.75 321 TRP A N 1
ATOM 2456 C CA . TRP A 1 321 ? -15.749 -2.098 -4.205 1.00 93.75 321 TRP A CA 1
ATOM 2457 C C . TRP A 1 321 ? -15.112 -3.122 -5.147 1.00 93.75 321 TRP A C 1
ATOM 2459 O O . TRP A 1 321 ? -15.573 -3.305 -6.274 1.00 93.75 321 TRP A O 1
ATOM 2469 N N . ILE A 1 322 ? -14.060 -3.817 -4.706 1.00 91.06 322 ILE A N 1
ATOM 2470 C CA . ILE A 1 322 ? -13.360 -4.806 -5.527 1.00 91.06 322 ILE A CA 1
ATOM 2471 C C . ILE A 1 322 ? -14.316 -5.954 -5.833 1.00 91.06 322 ILE A C 1
ATOM 2473 O O . ILE A 1 322 ? -14.744 -6.681 -4.941 1.00 91.06 322 ILE A O 1
ATOM 2477 N N . GLY A 1 323 ? -14.647 -6.100 -7.114 1.00 89.81 323 GLY A N 1
ATOM 2478 C CA . GLY A 1 323 ? -15.596 -7.097 -7.595 1.00 89.81 323 GLY A CA 1
ATOM 2479 C C . GLY A 1 323 ? -17.069 -6.791 -7.345 1.00 89.81 323 GLY A C 1
ATOM 2480 O O . GLY A 1 323 ? -17.893 -7.638 -7.679 1.00 89.81 323 GLY A O 1
ATOM 2481 N N . GLY A 1 324 ? -17.395 -5.609 -6.815 1.00 89.62 324 GLY A N 1
ATOM 2482 C CA . GLY A 1 324 ? -18.763 -5.101 -6.684 1.00 89.62 324 GLY A CA 1
ATOM 2483 C C . GLY A 1 324 ? -19.057 -3.899 -7.585 1.00 89.62 324 GLY A C 1
ATOM 2484 O O . GLY A 1 324 ? -20.187 -3.752 -8.046 1.00 89.62 324 GLY A O 1
ATOM 2485 N N . ASP A 1 325 ? -18.054 -3.068 -7.878 1.00 91.69 325 ASP A N 1
ATOM 2486 C CA . ASP A 1 325 ? -18.211 -1.896 -8.741 1.00 91.69 325 ASP A CA 1
ATOM 2487 C C . ASP A 1 325 ? -18.343 -2.294 -10.220 1.00 91.69 325 ASP A C 1
ATOM 2489 O O . ASP A 1 325 ? -17.409 -2.807 -10.842 1.00 91.69 325 ASP A O 1
ATOM 2493 N N . ARG A 1 326 ? -19.543 -2.081 -10.770 1.00 92.88 326 ARG A N 1
ATOM 2494 C CA . ARG A 1 326 ? -19.909 -2.410 -12.156 1.00 92.88 326 ARG A CA 1
ATOM 2495 C C . ARG A 1 326 ? -19.875 -1.202 -13.082 1.00 92.88 326 ARG A C 1
ATOM 2497 O O . ARG A 1 326 ? -20.112 -1.380 -14.279 1.00 92.88 326 ARG A O 1
ATOM 2504 N N . ASP A 1 327 ? -19.644 0.001 -12.560 1.00 91.31 327 ASP A N 1
ATOM 2505 C CA . ASP A 1 327 ? -19.728 1.211 -13.370 1.00 91.31 327 ASP A CA 1
ATOM 2506 C C . ASP A 1 327 ? -18.670 1.175 -14.486 1.00 91.31 327 ASP A C 1
ATOM 2508 O O . ASP A 1 327 ? -17.470 1.052 -14.247 1.00 91.31 327 ASP A O 1
ATOM 2512 N N . GLY A 1 328 ? -19.130 1.153 -15.739 1.00 89.44 328 GLY A N 1
ATOM 2513 C CA . GLY A 1 328 ? -18.270 1.008 -16.917 1.00 89.44 328 GLY A CA 1
ATOM 2514 C C . GLY A 1 328 ? -17.493 -0.317 -17.036 1.00 89.44 328 GLY A C 1
ATOM 2515 O O . GLY A 1 328 ? -16.661 -0.438 -17.938 1.00 89.44 328 GLY A O 1
ATOM 2516 N N . ASN A 1 329 ? -17.744 -1.325 -16.186 1.00 89.44 329 ASN A N 1
ATOM 2517 C CA . ASN A 1 329 ? -16.971 -2.572 -16.155 1.00 89.44 329 ASN A CA 1
ATOM 2518 C C . ASN A 1 329 ? -17.829 -3.822 -16.414 1.00 89.44 329 ASN A C 1
ATOM 2520 O O . ASN A 1 329 ? -18.340 -4.470 -15.500 1.00 89.44 329 ASN A O 1
ATOM 2524 N N . VAL A 1 330 ? -17.911 -4.225 -17.687 1.00 89.12 330 VAL A N 1
ATOM 2525 C CA . VAL A 1 330 ? -18.665 -5.417 -18.127 1.00 89.12 330 VAL A CA 1
ATOM 2526 C C . VAL A 1 330 ? -18.140 -6.740 -17.557 1.00 89.12 330 VAL A C 1
ATOM 2528 O O . VAL A 1 330 ? -18.853 -7.738 -17.600 1.00 89.12 330 VAL A O 1
ATOM 2531 N N . LEU A 1 331 ? -16.913 -6.764 -17.021 1.00 90.31 331 LEU A N 1
ATOM 2532 C CA . LEU A 1 331 ? -16.320 -7.964 -16.420 1.00 90.31 331 LEU A CA 1
ATOM 2533 C C . LEU A 1 331 ? -16.878 -8.256 -15.020 1.00 90.31 331 LEU A C 1
ATOM 2535 O O . LEU A 1 331 ? -16.631 -9.332 -14.481 1.00 90.31 331 LEU A O 1
ATOM 2539 N N . VAL A 1 332 ? -17.611 -7.314 -14.422 1.00 93.12 332 VAL A N 1
ATOM 2540 C CA . VAL A 1 332 ? -18.281 -7.501 -13.135 1.00 93.12 332 VAL A CA 1
ATOM 2541 C C . VAL A 1 332 ? -19.733 -7.890 -13.401 1.00 93.12 332 VAL A C 1
ATOM 2543 O O . VAL A 1 332 ? -20.622 -7.050 -13.556 1.00 93.12 332 VAL A O 1
ATOM 2546 N N . ASP A 1 333 ? -19.973 -9.196 -13.496 1.00 93.19 333 ASP A N 1
ATOM 2547 C CA . ASP A 1 333 ? -21.299 -9.794 -13.652 1.00 93.19 333 ASP A CA 1
ATOM 2548 C C . ASP A 1 333 ? -21.770 -10.504 -12.369 1.00 93.19 333 ASP A C 1
ATOM 2550 O O . ASP A 1 333 ? -21.081 -10.544 -11.347 1.00 93.19 333 ASP A O 1
ATOM 2554 N N . ALA A 1 334 ? -22.977 -11.076 -12.403 1.00 94.75 334 ALA A N 1
ATOM 2555 C CA . ALA A 1 334 ? -23.550 -11.755 -11.243 1.00 94.75 334 ALA A CA 1
ATOM 2556 C C . ALA A 1 334 ? -22.740 -12.984 -10.794 1.00 94.75 334 ALA A C 1
ATOM 2558 O O . ALA A 1 334 ? -22.728 -13.305 -9.605 1.00 94.75 334 ALA A O 1
ATOM 2559 N N . ALA A 1 335 ? -22.076 -13.684 -11.719 1.00 94.38 335 ALA A N 1
ATOM 2560 C CA . ALA A 1 335 ? -21.256 -14.845 -11.384 1.00 94.38 335 ALA A CA 1
ATOM 2561 C C . ALA A 1 335 ? -19.963 -14.413 -10.681 1.00 94.38 335 ALA A C 1
ATOM 2563 O O . ALA A 1 335 ? -19.604 -14.977 -9.646 1.00 94.38 335 ALA A O 1
ATOM 2564 N N . THR A 1 336 ? -19.326 -13.363 -11.190 1.00 93.38 336 THR A N 1
ATOM 2565 C CA . THR A 1 336 ? -18.141 -12.735 -10.609 1.00 93.38 336 THR A CA 1
ATOM 2566 C C . THR A 1 336 ? -18.435 -12.179 -9.219 1.00 93.38 336 THR A C 1
ATOM 2568 O O . THR A 1 336 ? -17.715 -12.515 -8.282 1.00 93.38 336 THR A O 1
ATOM 2571 N N . MET A 1 337 ? -19.526 -11.425 -9.042 1.00 94.25 337 MET A N 1
ATOM 2572 C CA . MET A 1 337 ? -19.926 -10.905 -7.727 1.00 94.25 337 MET A CA 1
ATOM 2573 C C . MET A 1 337 ? -20.143 -12.034 -6.711 1.00 94.25 337 MET A C 1
ATOM 2575 O O . MET A 1 337 ? -19.587 -11.983 -5.617 1.00 94.25 337 MET A O 1
ATOM 2579 N N . ARG A 1 338 ? -20.878 -13.100 -7.075 1.00 95.69 338 ARG A N 1
ATOM 2580 C CA . ARG A 1 338 ? -21.055 -14.273 -6.196 1.00 95.69 338 ARG A CA 1
ATOM 2581 C C . ARG A 1 338 ? -19.722 -14.916 -5.823 1.00 95.69 338 ARG A C 1
ATOM 2583 O O . ARG A 1 338 ? -19.518 -15.267 -4.666 1.00 95.69 338 ARG A O 1
ATOM 2590 N N . SER A 1 339 ? -18.815 -15.051 -6.790 1.00 95.31 339 SER A N 1
ATOM 2591 C CA . SER A 1 339 ? -17.483 -15.605 -6.550 1.00 95.31 339 SER A CA 1
ATOM 2592 C C . SER A 1 339 ? -16.655 -14.743 -5.595 1.00 95.31 339 SER A C 1
ATOM 2594 O O . SER A 1 339 ? -15.920 -15.297 -4.781 1.00 95.31 339 SER A O 1
ATOM 2596 N N . VAL A 1 340 ? -16.731 -13.416 -5.706 1.00 94.50 340 VAL A N 1
ATOM 2597 C CA . VAL A 1 340 ? -15.975 -12.488 -4.853 1.00 94.50 340 VAL A CA 1
ATOM 2598 C C . VAL A 1 340 ? -16.560 -12.432 -3.444 1.00 94.50 340 VAL A C 1
ATOM 2600 O O . VAL A 1 340 ? -15.803 -12.491 -2.480 1.00 94.50 340 VAL A O 1
ATOM 2603 N N . VAL A 1 341 ? -17.889 -12.406 -3.312 1.00 94.19 341 VAL A N 1
ATOM 2604 C CA . VAL A 1 341 ? -18.564 -12.470 -2.006 1.00 94.19 341 VAL A CA 1
ATOM 2605 C C . VAL A 1 341 ? -18.228 -13.773 -1.284 1.00 94.19 341 VAL A C 1
ATOM 2607 O O . VAL A 1 341 ? -17.895 -13.727 -0.106 1.00 94.19 341 VAL A O 1
ATOM 2610 N N . ALA A 1 342 ? -18.248 -14.919 -1.976 1.00 94.94 342 ALA A N 1
ATOM 2611 C CA . ALA A 1 342 ? -17.857 -16.199 -1.382 1.00 94.94 342 ALA A CA 1
ATOM 2612 C C . ALA A 1 342 ? -16.408 -16.168 -0.867 1.00 94.94 342 ALA A C 1
ATOM 2614 O O . ALA A 1 342 ? -16.158 -16.509 0.282 1.00 94.94 342 ALA A O 1
ATOM 2615 N N . LEU A 1 343 ? -15.473 -15.657 -1.675 1.00 93.88 343 LEU A N 1
ATOM 2616 C CA . LEU A 1 343 ? -14.075 -15.497 -1.271 1.00 93.88 343 LEU A CA 1
ATOM 2617 C C . LEU A 1 343 ? -13.924 -14.597 -0.032 1.00 93.88 343 LEU A C 1
ATOM 2619 O O . LEU A 1 343 ? -13.179 -14.925 0.886 1.00 93.88 343 LEU A O 1
ATOM 2623 N N . GLN A 1 344 ? -14.609 -13.453 0.007 1.00 91.31 344 GLN A N 1
ATOM 2624 C CA . GLN A 1 344 ? -14.544 -12.536 1.149 1.00 91.31 344 GLN A CA 1
ATOM 2625 C C . GLN A 1 344 ? -15.214 -13.127 2.399 1.00 91.31 344 GLN A C 1
ATOM 2627 O O . GLN A 1 344 ? -14.706 -12.942 3.507 1.00 91.31 344 GLN A O 1
ATOM 2632 N N . ALA A 1 345 ? -16.302 -13.882 2.226 1.00 92.56 345 ALA A N 1
ATOM 2633 C CA . ALA A 1 345 ? -16.952 -14.624 3.298 1.00 92.56 345 ALA A CA 1
ATOM 2634 C C . ALA A 1 345 ? -16.018 -15.694 3.877 1.00 92.56 345 ALA A C 1
ATOM 2636 O O . ALA A 1 345 ? -15.872 -15.755 5.094 1.00 92.56 345 ALA A O 1
ATOM 2637 N N . ASP A 1 346 ? -15.307 -16.455 3.038 1.00 93.38 346 ASP A N 1
ATOM 2638 C CA . ASP A 1 346 ? -14.305 -17.428 3.490 1.00 93.38 346 ASP A CA 1
ATOM 2639 C C . ASP A 1 346 ? -13.212 -16.756 4.333 1.00 93.38 346 ASP A C 1
ATOM 2641 O O . ASP A 1 346 ? -12.794 -17.281 5.364 1.00 93.38 346 ASP A O 1
ATOM 2645 N N . VAL A 1 347 ? -12.764 -15.559 3.939 1.00 89.44 347 VAL A N 1
ATOM 2646 C CA . VAL A 1 347 ? -11.768 -14.786 4.699 1.00 89.44 347 VAL A CA 1
ATOM 2647 C C . VAL A 1 347 ? -12.299 -14.353 6.062 1.00 89.44 347 VAL A C 1
ATOM 2649 O O . VAL A 1 347 ? -11.561 -14.427 7.045 1.00 89.44 347 VAL A O 1
ATOM 2652 N N . ALA A 1 348 ? -13.552 -13.902 6.127 1.00 87.31 348 ALA A N 1
ATOM 2653 C CA . ALA A 1 348 ? -14.195 -13.517 7.378 1.00 87.31 348 ALA A CA 1
ATOM 2654 C C . ALA A 1 348 ? -14.428 -14.726 8.297 1.00 87.31 348 ALA A C 1
ATOM 2656 O O . ALA A 1 348 ? -14.126 -14.658 9.488 1.00 87.31 348 ALA A O 1
ATOM 2657 N N . LEU A 1 349 ? -14.915 -15.837 7.738 1.00 90.12 349 LEU A N 1
ATOM 2658 C CA . LEU A 1 349 ? -15.249 -17.054 8.474 1.00 90.12 349 LEU A CA 1
ATOM 2659 C C . LEU A 1 349 ? -14.016 -17.810 8.956 1.00 90.12 349 LEU A C 1
ATOM 2661 O O . LEU A 1 349 ? -14.039 -18.303 10.071 1.00 90.12 349 LEU A O 1
ATOM 2665 N N . ALA A 1 350 ? -12.913 -17.827 8.200 1.00 87.44 350 ALA A N 1
ATOM 2666 C CA . ALA A 1 350 ? -11.669 -18.497 8.600 1.00 87.44 350 ALA A CA 1
ATOM 2667 C C . ALA A 1 350 ? -11.050 -17.965 9.909 1.00 87.44 350 ALA A C 1
ATOM 2669 O O . ALA A 1 350 ? -10.032 -18.482 10.375 1.00 87.44 350 ALA A O 1
ATOM 2670 N N . ARG A 1 351 ? -11.601 -16.884 10.472 1.00 74.00 351 ARG A N 1
ATOM 2671 C CA . ARG A 1 351 ? -11.171 -16.301 11.741 1.00 74.00 351 ARG A CA 1
ATOM 2672 C C . ARG A 1 351 ? -11.924 -16.854 12.961 1.00 74.00 351 ARG A C 1
ATOM 2674 O O . ARG A 1 351 ? -11.418 -16.634 14.071 1.00 74.00 351 ARG A O 1
ATOM 2681 N N . TYR A 1 352 ? -13.066 -17.507 12.752 1.00 78.94 352 TYR A N 1
ATOM 2682 C CA . TYR A 1 352 ? -13.918 -18.157 13.754 1.00 78.94 352 TYR A CA 1
ATOM 2683 C C . TYR A 1 352 ? -13.717 -19.670 13.701 1.00 78.94 352 TYR A C 1
ATOM 2685 O O . TYR A 1 352 ? -13.796 -20.284 14.787 1.00 78.94 352 TYR A O 1
#

Sequence (352 aa):
MFNATTPPTHTPRSSSDISTPASPRSTASHDNGPTTTNAESRTESSRIAARALLRGTIGTTADASSSASRSASTATGNARRVSFSQDIEAHGLHGDLDQKMAVINRQFLAIFRAEVNPEVFESARPVLELMRKSEAPFAERQRSVDAFVNRYKTSNPEAIRDLAKMIDCQLLVYGVAEAEAKAQAARSAGSDAIDNCIEILAGHHDHNPETIRRTLSSMTVASVFTAHPTNLHNPESINRLNAASHRLDDPTVLRDTCNALWQKSGGRAKRPSVRNEAENNTPHLKRIQREIRRVHKQIDQSIERHAGPALVDPILNVDSWIGGDRDGNVLVDAATMRSVVALQADVALARY

Secondary structure (DSSP, 8-state):
--------------------------------------SSHHHHHHHHHHHHTS-----------------------------TTSS--SSSHHHHHHHHHHHHHHHHHHHHHHHS-HHHHHHHHHHHHHHT-TT--HHHHHHHHHHHHHHHTTT-HHHHHHHHHHHHHHHHHHHHHHHHHHHHHHHHTT--HHHHHHHHHHHHTTT-HHHHHHHHHT--EEEEE---TT--S-HHHHHHHHHTGGGTTSHHHHHHHHHHHHHH-S--SSPPPHHHHHHHHHHHHHHHHHHHHHHHHHHHHHHHHHT-S------EEEEE-TTT--TT-TT--HHHHHHHHHHHHHHHHTT-

Foldseek 3Di:
DDDDDDDDDDDDDDDDDDDDDDDDDDDDDDDDDDDDDDPPPVVVVVVVVVVVVPDDDDDDDDDDDDDDDDDDDDDPDPPPPPPPPPPPPDPDLCPVLVVLLVLLLVLLLVLLCVVDDVVLSVLCVLLSVLVPDPPRDPVSNVVSLCSSCVVDVPPPVVSVVSVVLSVVLSVLLSVLLSVVSVVVVCVVVVDPVLLVVLLVVCVVVVLALVVSQVVLLVAADEDEAEQDPDPQFDLVLSVLSNVCNVPSSPSVSVSVSSCSRVVRRDRPPDDDQLLNSLVSCLVVLLVVVVVQVVSQVVNQVSSCVNRRGDHHDRRYHYHYCRLVDCVVNPSNDPVSNVSSVVVVVCSVVVVD